Protein AF-A0A932NX35-F1 (afdb_monomer_lite)

Radius of gyration: 16.46 Å; chains: 1; bounding box: 39×47×44 Å

Foldseek 3Di:
DVVLVVVVPDDCVQQSLLVVLLVVLLVVLLVVLCVVCVVVVHHSVVVLVVLQVLLLVLCVVQNAQWDCQVLNNSHIFGAAACPSPPSNNVSLVSLLSCLSNLHAGVNLVCQLVDPQWQEEYEYELSRQSSNQSCVVVNRYQAYEYELYADSDRRHPRYAYEAEQQRVRCPHPCSCVNPVRHHYQPDDDDPVPSGHDSPDD

Secondary structure (DSSP, 8-state):
-HHHHHTTSSS-HHHHHHHHHHHHHHHHHHHHHHHHHHHHT--HHHHHHHHHHHHHHHHHHH--SEESSGGGSSS-EE--TTTTHHHHHHHHHHHHHHHHTTPPPHHHHHHHTSTTTBS--EEETTHHHHHHHHHHTTSBS-EEEESPPTTPPPPTTEEEEEETT-TTTTGGGGGTT-TTPEEE-S---TT-TTTTSS--

Structure (mmCIF, N/CA/C/O backbone):
data_AF-A0A932NX35-F1
#
_entry.id   AF-A0A932NX35-F1
#
loop_
_atom_site.group_PDB
_atom_site.id
_atom_site.type_symbol
_atom_site.label_atom_id
_atom_site.label_alt_id
_atom_site.label_comp_id
_atom_site.label_asym_id
_atom_site.label_entity_id
_atom_site.label_seq_id
_atom_site.pdbx_PDB_ins_code
_atom_site.Cartn_x
_atom_site.Cartn_y
_atom_site.Cartn_z
_atom_site.occupancy
_atom_site.B_iso_or_equiv
_atom_site.auth_seq_id
_atom_site.auth_comp_id
_atom_site.auth_asym_id
_atom_site.auth_atom_id
_atom_site.pdbx_PDB_model_num
ATOM 1 N N . MET A 1 1 ? 2.449 18.718 13.934 1.00 40.19 1 MET A N 1
ATOM 2 C CA . MET A 1 1 ? 2.055 20.045 13.401 1.00 40.19 1 MET A CA 1
ATOM 3 C C . MET A 1 1 ? 3.236 20.818 12.829 1.00 40.19 1 MET A C 1
ATOM 5 O O . MET A 1 1 ? 3.071 21.439 11.795 1.00 40.19 1 MET A O 1
ATOM 9 N N . GLU A 1 2 ? 4.432 20.719 13.409 1.00 30.78 2 GLU A N 1
ATOM 10 C CA . GLU A 1 2 ? 5.635 21.430 12.935 1.00 30.78 2 GLU A CA 1
ATOM 11 C C . GLU A 1 2 ? 6.053 21.081 11.487 1.00 30.78 2 GLU A C 1
ATOM 13 O O . GLU A 1 2 ? 6.385 21.966 10.705 1.00 30.78 2 GLU A O 1
ATOM 18 N N . LYS A 1 3 ? 5.893 19.814 11.066 1.00 43.72 3 LYS A N 1
ATOM 19 C CA . LYS A 1 3 ? 6.111 19.387 9.665 1.00 43.72 3 LYS A CA 1
ATOM 20 C C . LYS A 1 3 ? 5.134 20.015 8.656 1.00 43.72 3 LYS A C 1
ATOM 22 O O . LYS A 1 3 ? 5.491 20.175 7.498 1.00 43.72 3 LYS A O 1
ATOM 27 N N . VAL A 1 4 ? 3.925 20.389 9.088 1.00 45.47 4 VAL A N 1
ATOM 28 C CA . VAL A 1 4 ? 2.906 21.013 8.219 1.00 45.47 4 VAL A CA 1
ATOM 29 C C . VAL A 1 4 ? 3.250 22.481 7.957 1.00 45.47 4 VAL A C 1
ATOM 31 O O . VAL A 1 4 ? 2.990 22.986 6.872 1.00 45.47 4 VAL A O 1
ATOM 34 N N . VAL A 1 5 ? 3.882 23.149 8.926 1.00 46.69 5 VAL A N 1
ATOM 35 C CA . VAL A 1 5 ? 4.241 24.572 8.837 1.00 46.69 5 VAL A CA 1
ATOM 36 C C . VAL A 1 5 ? 5.457 24.791 7.929 1.00 46.69 5 VAL A C 1
ATOM 38 O O . VAL A 1 5 ? 5.462 25.742 7.155 1.00 46.69 5 VAL A O 1
ATOM 41 N N . ASN A 1 6 ? 6.437 23.880 7.923 1.00 42.22 6 ASN A N 1
ATOM 42 C CA . ASN A 1 6 ? 7.622 24.012 7.060 1.00 42.22 6 ASN A CA 1
ATOM 43 C C . ASN A 1 6 ? 7.352 23.781 5.560 1.00 42.22 6 ASN A C 1
ATOM 45 O O . ASN A 1 6 ? 8.122 24.264 4.735 1.00 42.22 6 ASN A O 1
ATOM 49 N N . SER A 1 7 ? 6.259 23.104 5.189 1.00 44.38 7 SER A N 1
ATOM 50 C CA . SER A 1 7 ? 5.873 22.910 3.778 1.00 44.38 7 SER A CA 1
ATOM 51 C C . SER A 1 7 ? 5.267 24.165 3.130 1.00 44.38 7 SER A C 1
ATOM 53 O O . SER A 1 7 ? 5.151 24.228 1.910 1.00 44.38 7 SER A O 1
ATOM 55 N N . VAL A 1 8 ? 4.873 25.167 3.925 1.00 46.03 8 VAL A N 1
ATOM 56 C CA . VAL A 1 8 ? 4.185 26.381 3.442 1.00 46.03 8 VAL A CA 1
ATOM 57 C C . VAL A 1 8 ? 5.162 27.398 2.834 1.00 46.03 8 VAL A C 1
ATOM 59 O O . VAL A 1 8 ? 4.757 28.254 2.052 1.00 46.03 8 VAL A O 1
ATOM 62 N N . THR A 1 9 ? 6.461 27.295 3.125 1.00 45.12 9 THR A N 1
ATOM 63 C CA . THR A 1 9 ? 7.441 28.341 2.782 1.00 45.12 9 THR A CA 1
ATOM 64 C C . THR A 1 9 ? 8.092 28.167 1.402 1.00 45.12 9 THR A C 1
ATOM 66 O O . THR A 1 9 ? 8.746 29.086 0.917 1.00 45.12 9 THR A O 1
ATOM 69 N N . THR A 1 10 ? 7.900 27.027 0.730 1.00 47.69 10 THR A N 1
ATOM 70 C CA . THR A 1 10 ? 8.541 26.715 -0.562 1.00 47.69 10 THR A CA 1
ATOM 71 C C . THR A 1 10 ? 7.551 26.132 -1.572 1.00 47.69 10 THR A C 1
ATOM 73 O O . THR A 1 10 ? 7.588 24.942 -1.847 1.00 47.69 10 THR A O 1
ATOM 76 N N . GLY A 1 11 ? 6.657 26.959 -2.125 1.00 48.56 11 GLY A N 1
ATOM 77 C CA . GLY A 1 11 ? 6.068 26.804 -3.472 1.00 48.56 11 GLY A CA 1
ATOM 78 C C . GLY A 1 11 ? 5.300 25.528 -3.864 1.00 48.56 11 GLY A C 1
ATOM 79 O O . GLY A 1 11 ? 4.767 25.495 -4.968 1.00 48.56 11 GLY A O 1
ATOM 80 N N . ASP A 1 12 ? 5.187 24.503 -3.024 1.00 63.78 12 ASP A N 1
ATOM 81 C CA . ASP A 1 12 ? 4.650 23.201 -3.423 1.00 63.78 12 ASP A CA 1
ATOM 82 C C . ASP A 1 12 ? 3.273 22.945 -2.802 1.00 63.78 12 ASP A C 1
ATOM 84 O O . ASP A 1 12 ? 3.045 22.077 -1.959 1.00 63.78 12 ASP A O 1
ATOM 88 N N . VAL A 1 13 ? 2.313 23.758 -3.241 1.00 64.25 13 VAL A N 1
ATOM 89 C CA . VAL A 1 13 ? 0.895 23.612 -2.882 1.00 64.25 13 VAL A CA 1
ATOM 90 C C . VAL A 1 13 ? 0.390 22.199 -3.218 1.00 64.25 13 VAL A C 1
ATOM 92 O O . VAL A 1 13 ? -0.466 21.668 -2.513 1.00 64.25 13 VAL A O 1
ATOM 95 N N . GLY A 1 14 ? 0.955 21.555 -4.246 1.00 63.66 14 GLY A N 1
ATOM 96 C CA . GLY A 1 14 ? 0.629 20.184 -4.637 1.00 63.66 14 GLY A CA 1
ATOM 97 C C . GLY A 1 14 ? 1.017 19.144 -3.584 1.00 63.66 14 GLY A C 1
ATOM 98 O O . GLY A 1 14 ? 0.187 18.302 -3.231 1.00 63.66 14 GLY A O 1
ATOM 99 N N . SER A 1 15 ? 2.235 19.205 -3.035 1.00 67.19 15 SER A N 1
ATOM 100 C CA . SER A 1 15 ? 2.647 18.284 -1.963 1.00 67.19 15 SER A CA 1
ATOM 101 C C . SER A 1 15 ? 1.915 18.540 -0.646 1.00 67.19 15 SER A C 1
ATOM 103 O O . SER A 1 15 ? 1.566 17.580 0.051 1.00 67.19 15 SER A O 1
ATOM 105 N N . LEU A 1 16 ? 1.584 19.797 -0.331 1.00 71.25 16 LEU A N 1
ATOM 106 C CA . LEU A 1 16 ? 0.752 20.122 0.829 1.00 71.25 16 LEU A CA 1
ATOM 107 C C . LEU A 1 16 ? -0.664 19.546 0.685 1.00 71.25 16 LEU A C 1
ATOM 109 O O . LEU A 1 16 ? -1.145 18.881 1.603 1.00 71.25 16 LEU A O 1
ATOM 113 N N . LEU A 1 17 ? -1.318 19.745 -0.465 1.00 72.38 17 LEU A N 1
ATOM 114 C CA . LEU A 1 17 ? -2.659 19.209 -0.730 1.00 72.38 17 LEU A CA 1
ATOM 115 C C . LEU A 1 17 ? -2.684 17.680 -0.668 1.00 72.38 17 LEU A C 1
ATOM 117 O O . LEU A 1 17 ? -3.599 17.111 -0.078 1.00 72.38 17 LEU A O 1
ATOM 121 N N . ARG A 1 18 ? -1.658 17.012 -1.202 1.00 73.31 18 ARG A N 1
ATOM 122 C CA . ARG A 1 18 ? -1.499 15.557 -1.082 1.00 73.31 18 ARG A CA 1
ATOM 123 C C . ARG A 1 18 ? -1.287 15.118 0.362 1.00 73.31 18 ARG A C 1
ATOM 125 O O . ARG A 1 18 ? -1.873 14.132 0.791 1.00 73.31 18 ARG A O 1
ATOM 132 N N . THR A 1 19 ? -0.496 15.849 1.142 1.00 77.12 19 THR A N 1
ATOM 133 C CA . THR A 1 19 ? -0.298 15.544 2.569 1.00 77.12 19 THR A CA 1
ATOM 134 C C . THR A 1 19 ? -1.610 15.663 3.342 1.00 77.12 19 THR A C 1
ATOM 136 O O . THR A 1 19 ? -1.980 14.751 4.077 1.00 77.12 19 THR A O 1
ATOM 139 N N . VAL A 1 20 ? -2.357 16.751 3.135 1.00 74.75 20 VAL A N 1
ATOM 140 C CA . VAL A 1 20 ? -3.676 16.955 3.751 1.00 74.75 20 VAL A CA 1
ATOM 141 C C . VAL A 1 20 ? -4.673 15.889 3.289 1.00 74.75 20 VAL A C 1
ATOM 143 O O . VAL A 1 20 ? -5.408 15.352 4.113 1.00 74.75 20 VAL A O 1
ATOM 146 N N . GLY A 1 21 ? -4.669 15.543 2.000 1.00 75.50 21 GLY A N 1
ATOM 147 C CA . GLY A 1 21 ? -5.511 14.492 1.432 1.00 75.50 21 GLY A CA 1
ATOM 148 C C . GLY A 1 21 ? -5.240 13.121 2.053 1.00 75.50 21 GLY A C 1
ATOM 149 O O . GLY A 1 21 ? -6.185 12.449 2.455 1.00 75.50 21 GLY A O 1
ATOM 150 N N . ASN A 1 22 ? -3.967 12.746 2.212 1.00 75.12 22 ASN A N 1
ATOM 151 C CA . ASN A 1 22 ? -3.571 11.513 2.899 1.00 75.12 22 ASN A CA 1
ATOM 152 C C . ASN A 1 22 ? -4.093 11.475 4.337 1.00 75.12 22 ASN A C 1
ATOM 154 O O . ASN A 1 22 ? -4.720 10.503 4.744 1.00 75.12 22 ASN A O 1
ATOM 158 N N . VAL A 1 23 ? -3.903 12.562 5.093 1.00 77.94 23 VAL A N 1
ATOM 159 C CA . VAL A 1 23 ? -4.410 12.661 6.471 1.00 77.94 23 VAL A CA 1
ATOM 160 C C . VAL A 1 23 ? -5.937 12.536 6.506 1.00 77.94 23 VAL A C 1
ATOM 162 O O . VAL A 1 23 ? -6.477 11.824 7.351 1.00 77.94 23 VAL A O 1
ATOM 165 N N . ALA A 1 24 ? -6.648 13.192 5.585 1.00 77.69 24 ALA A N 1
ATOM 166 C CA . ALA A 1 24 ? -8.104 13.110 5.503 1.00 77.69 24 ALA A CA 1
ATOM 167 C C . ALA A 1 24 ? -8.588 11.688 5.174 1.00 77.69 24 ALA A C 1
ATOM 169 O O . ALA A 1 24 ? -9.525 11.207 5.812 1.00 77.69 24 ALA A O 1
ATOM 170 N N . GLN A 1 25 ? -7.934 11.003 4.232 1.00 82.12 25 GLN A N 1
ATOM 171 C CA . GLN A 1 25 ? -8.211 9.606 3.898 1.00 82.12 25 GLN A CA 1
ATOM 172 C C . GLN A 1 25 ? -8.043 8.705 5.128 1.00 82.12 25 GLN A C 1
ATOM 174 O O . GLN A 1 25 ? -8.969 7.965 5.464 1.00 82.12 25 GLN A O 1
ATOM 179 N N . THR A 1 26 ? -6.917 8.821 5.841 1.00 77.75 26 THR A N 1
ATOM 180 C CA . THR A 1 26 ? -6.654 8.056 7.068 1.00 77.75 26 THR A CA 1
ATOM 181 C C . THR A 1 26 ? -7.728 8.301 8.129 1.00 77.75 26 THR A C 1
ATOM 183 O O . THR A 1 26 ? -8.247 7.348 8.701 1.00 77.75 26 THR A O 1
ATOM 186 N N . ILE A 1 27 ? -8.139 9.555 8.353 1.00 78.94 27 ILE A N 1
ATOM 187 C CA . ILE A 1 27 ? -9.196 9.887 9.326 1.00 78.94 27 ILE A CA 1
ATOM 188 C C . ILE A 1 27 ? -10.540 9.256 8.937 1.00 78.94 27 ILE A C 1
ATOM 190 O O . ILE A 1 27 ? -11.274 8.769 9.798 1.00 78.94 27 ILE A O 1
ATOM 194 N N . VAL A 1 28 ? -10.903 9.278 7.651 1.00 84.00 28 VAL A N 1
ATOM 195 C CA . VAL A 1 28 ? -12.154 8.661 7.183 1.00 84.00 28 VAL A CA 1
ATOM 196 C C . VAL A 1 28 ? -12.111 7.147 7.374 1.00 84.00 28 VAL A C 1
ATOM 198 O O . VAL A 1 28 ? -13.083 6.579 7.872 1.00 84.00 28 VAL A O 1
ATOM 201 N N . ALA A 1 29 ? -10.990 6.507 7.040 1.00 83.25 29 ALA A N 1
ATOM 202 C CA . ALA A 1 29 ? -10.801 5.075 7.244 1.00 83.25 29 ALA A CA 1
ATOM 203 C C . ALA A 1 29 ? -10.886 4.694 8.733 1.00 83.25 29 ALA A C 1
ATOM 205 O O . ALA A 1 29 ? -11.626 3.775 9.079 1.00 83.25 29 ALA A O 1
ATOM 206 N N . GLN A 1 30 ? -10.243 5.461 9.618 1.00 82.56 30 GLN A N 1
ATOM 207 C CA . GLN A 1 30 ? -10.312 5.269 11.073 1.00 82.56 30 GLN A CA 1
ATOM 208 C C . GLN A 1 30 ? -11.741 5.403 11.615 1.00 82.56 30 GLN A C 1
ATOM 210 O O . GLN A 1 30 ? -12.174 4.599 12.429 1.00 82.56 30 GLN A O 1
ATOM 215 N N . LYS A 1 31 ? -12.539 6.354 11.117 1.00 86.12 31 LYS A N 1
ATOM 216 C CA . LYS A 1 31 ? -13.954 6.471 11.523 1.00 86.12 31 LYS A CA 1
ATOM 217 C C . LYS A 1 31 ? -14.816 5.293 11.072 1.00 86.12 31 LYS A C 1
ATOM 219 O O . LYS A 1 31 ? -15.801 4.959 11.730 1.00 86.12 31 LYS A O 1
ATOM 224 N N . ILE A 1 32 ? -14.519 4.711 9.910 1.00 86.25 32 ILE A N 1
ATOM 225 C CA . ILE A 1 32 ? -15.211 3.504 9.437 1.00 86.25 32 ILE A CA 1
ATOM 226 C C . ILE A 1 32 ? -14.822 2.320 10.323 1.00 86.25 32 ILE A C 1
ATOM 228 O O . ILE A 1 32 ? -15.698 1.570 10.748 1.00 86.25 32 ILE A O 1
ATOM 232 N N . GLU A 1 33 ? -13.536 2.195 10.635 1.00 88.88 33 GLU A N 1
ATOM 233 C CA . GLU A 1 33 ? -13.006 1.193 11.553 1.00 88.88 33 GLU A CA 1
ATOM 234 C C . GLU A 1 33 ? -13.657 1.286 12.934 1.00 88.88 33 GLU A C 1
ATOM 236 O O . GLU A 1 33 ? -14.173 0.279 13.406 1.00 88.88 33 GLU A O 1
ATOM 241 N N . GLU A 1 34 ? -13.712 2.472 13.546 1.00 88.56 34 GLU A N 1
ATOM 242 C CA . GLU A 1 34 ? -14.368 2.698 14.842 1.00 88.56 34 GLU A CA 1
ATOM 243 C C . GLU A 1 34 ? -15.802 2.163 14.838 1.00 88.56 34 GLU A C 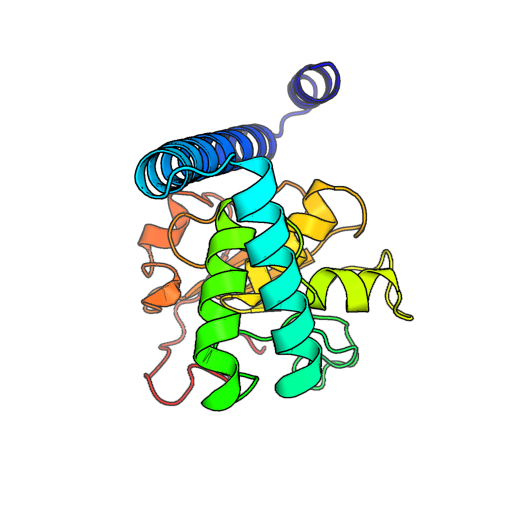1
ATOM 245 O O . GLU A 1 34 ? -16.185 1.384 15.707 1.00 88.56 34 GLU A O 1
ATOM 250 N N . LYS A 1 35 ? -16.577 2.472 13.792 1.00 89.94 35 LYS A N 1
ATOM 251 C CA . LYS A 1 35 ? -17.949 1.963 13.651 1.00 89.94 35 LYS A CA 1
ATOM 252 C C . LYS A 1 35 ? -18.020 0.443 13.510 1.00 89.94 35 LYS A C 1
ATOM 254 O O . LYS A 1 35 ? -18.988 -0.163 13.970 1.00 89.94 35 LYS A O 1
ATOM 259 N N . ILE A 1 36 ? -17.059 -0.175 12.823 1.00 88.62 36 ILE A N 1
ATOM 260 C CA . ILE A 1 36 ? -16.999 -1.635 12.679 1.00 88.62 36 ILE A CA 1
ATOM 261 C C . ILE A 1 36 ? -16.626 -2.271 14.018 1.00 88.62 36 ILE A C 1
ATOM 263 O O . ILE A 1 36 ? -17.301 -3.209 14.439 1.00 88.62 36 ILE A O 1
ATOM 267 N N . ALA A 1 37 ? -15.598 -1.744 14.682 1.00 90.19 37 ALA A N 1
ATOM 268 C CA . ALA A 1 37 ? -15.110 -2.196 15.976 1.00 90.19 37 ALA A CA 1
ATOM 269 C C . ALA A 1 37 ? -16.226 -2.134 17.033 1.00 90.19 37 ALA A C 1
ATOM 271 O O . ALA A 1 37 ? -16.530 -3.151 17.661 1.00 90.19 37 ALA A O 1
ATOM 272 N N . ASP A 1 38 ? -16.936 -1.004 17.112 1.00 93.25 38 ASP A N 1
ATOM 273 C CA . ASP A 1 38 ? -18.103 -0.817 17.981 1.00 93.25 38 ASP A CA 1
ATOM 274 C C . ASP A 1 38 ? -19.201 -1.851 17.694 1.00 93.25 38 ASP A C 1
ATOM 276 O O . ASP A 1 38 ? -19.782 -2.433 18.611 1.00 93.25 38 ASP A O 1
ATOM 280 N N . LYS A 1 39 ? -19.476 -2.128 16.412 1.00 92.75 39 LYS A N 1
ATOM 281 C CA . LYS A 1 39 ? -20.525 -3.073 16.000 1.00 92.75 39 LYS A CA 1
ATOM 282 C C . LYS A 1 39 ? -20.219 -4.517 16.399 1.00 92.75 39 LYS A C 1
ATOM 284 O O . LYS A 1 39 ? -21.151 -5.280 16.649 1.00 92.75 39 LYS A O 1
ATOM 289 N N . ILE A 1 40 ? -18.947 -4.903 16.427 1.00 90.62 40 ILE A N 1
ATOM 290 C CA . ILE A 1 40 ? -18.514 -6.260 16.796 1.00 90.62 40 ILE A CA 1
ATOM 291 C C . ILE A 1 40 ? -18.012 -6.347 18.245 1.00 90.62 40 ILE A C 1
ATOM 293 O O . ILE A 1 40 ? -17.582 -7.414 18.677 1.00 90.62 40 ILE A O 1
ATOM 297 N N . GLY A 1 41 ? -18.107 -5.252 19.006 1.00 92.81 41 GLY A N 1
ATOM 298 C CA . GLY A 1 41 ? -17.812 -5.208 20.436 1.00 92.81 41 GLY A CA 1
ATOM 299 C C . GLY A 1 41 ? -16.324 -5.283 20.784 1.00 92.81 41 GLY A C 1
ATOM 300 O O . GLY A 1 41 ? -15.985 -5.771 21.861 1.00 92.81 41 GLY A O 1
ATOM 301 N N . ILE A 1 42 ? -15.437 -4.829 19.895 1.00 94.31 42 ILE A N 1
ATOM 302 C CA . ILE A 1 42 ? -13.988 -4.778 20.147 1.00 94.31 42 ILE A CA 1
ATOM 303 C C . ILE A 1 42 ? -13.460 -3.352 20.026 1.00 94.31 42 ILE A C 1
ATOM 305 O O . ILE A 1 42 ? -14.112 -2.486 19.454 1.00 94.31 42 ILE A O 1
ATOM 309 N N . SER A 1 43 ? -12.264 -3.093 20.557 1.00 93.62 43 SER A N 1
ATOM 310 C CA . SER A 1 43 ? -11.615 -1.797 20.360 1.00 93.62 43 SER A CA 1
ATOM 311 C C . SER A 1 43 ? -11.031 -1.674 18.943 1.00 93.62 43 SER A C 1
ATOM 313 O O . SER A 1 43 ? -10.597 -2.686 18.382 1.00 93.62 43 SER A O 1
ATOM 315 N N . PRO A 1 44 ? -10.933 -0.452 18.385 1.00 89.44 44 PRO A N 1
ATOM 316 C CA . PRO A 1 44 ? -10.258 -0.201 17.104 1.00 89.44 44 PRO A CA 1
ATOM 317 C C . PRO A 1 44 ? -8.829 -0.774 17.082 1.00 89.44 44 PRO A C 1
ATOM 319 O O . PRO A 1 44 ? -8.435 -1.511 16.183 1.00 89.44 44 PRO A O 1
ATOM 322 N N . THR A 1 45 ? -8.080 -0.590 18.175 1.00 91.25 45 THR A N 1
ATOM 323 C CA . THR A 1 45 ? -6.742 -1.179 18.342 1.00 91.25 45 THR A CA 1
ATOM 324 C C . THR A 1 45 ? -6.737 -2.702 18.206 1.00 91.25 45 THR A C 1
ATOM 326 O O . THR A 1 45 ? -5.843 -3.250 17.566 1.00 91.25 45 THR A O 1
ATOM 329 N N . LEU A 1 46 ? -7.711 -3.397 18.804 1.00 91.69 46 LEU A N 1
ATOM 330 C CA . LEU A 1 46 ? -7.794 -4.855 18.716 1.00 91.69 46 LEU A CA 1
ATOM 331 C C . LEU A 1 46 ? -8.209 -5.308 17.311 1.00 91.69 46 LEU A C 1
ATOM 333 O O . LEU A 1 46 ? -7.685 -6.308 16.824 1.00 91.69 46 LEU A O 1
ATOM 337 N N . LEU A 1 47 ? -9.097 -4.559 16.649 1.00 92.38 47 LEU A N 1
ATOM 338 C CA . LEU A 1 47 ? -9.456 -4.794 15.252 1.00 92.38 47 LEU A CA 1
ATOM 339 C C . LEU A 1 47 ? -8.222 -4.683 14.351 1.00 92.38 47 LEU A C 1
ATOM 341 O O . LEU A 1 47 ? -7.914 -5.627 13.627 1.00 92.38 47 LEU A O 1
ATOM 345 N N . ASN A 1 48 ? -7.469 -3.588 14.459 1.00 93.62 48 ASN A N 1
ATOM 346 C CA . ASN A 1 48 ? -6.245 -3.379 13.686 1.00 93.62 48 ASN A CA 1
ATOM 347 C C . ASN A 1 48 ? -5.186 -4.438 13.981 1.00 93.62 48 ASN A C 1
ATOM 349 O O . ASN A 1 48 ? -4.603 -4.978 13.049 1.00 93.62 48 ASN A O 1
ATOM 353 N N . ALA A 1 49 ? -4.982 -4.804 15.249 1.00 92.06 49 ALA A N 1
ATOM 354 C CA . ALA A 1 49 ? -4.072 -5.888 15.607 1.00 92.06 49 ALA A CA 1
ATOM 355 C C . ALA A 1 49 ? -4.495 -7.225 14.972 1.00 92.06 49 ALA A C 1
ATOM 357 O O . ALA A 1 49 ? -3.649 -7.967 14.474 1.00 92.06 49 ALA A O 1
ATOM 358 N N . GLY A 1 50 ? -5.799 -7.517 14.943 1.00 94.44 50 GLY A N 1
ATOM 359 C CA . GLY A 1 50 ? -6.349 -8.688 14.264 1.00 94.44 50 GLY A CA 1
ATOM 360 C C . GLY A 1 50 ? -6.111 -8.655 12.754 1.00 94.44 50 GLY A C 1
ATOM 361 O O . GLY A 1 50 ? -5.653 -9.645 12.189 1.00 94.44 50 GLY A O 1
ATOM 362 N N . LEU A 1 51 ? -6.355 -7.512 12.106 1.00 94.94 51 LEU A N 1
ATOM 363 C CA . LEU A 1 51 ? -6.093 -7.317 10.678 1.00 94.94 51 LEU A CA 1
ATOM 364 C C . LEU A 1 51 ? -4.599 -7.461 10.355 1.00 94.94 51 LEU A C 1
ATOM 366 O O . LEU A 1 51 ? -4.242 -8.194 9.437 1.00 94.94 51 LEU A O 1
ATOM 370 N N . THR A 1 52 ? -3.710 -6.849 11.140 1.00 94.75 52 THR A N 1
ATOM 371 C CA . THR A 1 52 ? -2.258 -7.030 10.997 1.00 94.75 52 THR A CA 1
ATOM 372 C C . THR A 1 52 ? -1.864 -8.497 11.168 1.00 94.75 52 THR A C 1
ATOM 374 O O . THR A 1 52 ? -1.106 -9.023 10.357 1.00 94.75 52 THR A O 1
ATOM 377 N N . GLY A 1 53 ? -2.409 -9.191 12.171 1.00 93.75 53 GLY A N 1
ATOM 378 C CA . GLY A 1 53 ? -2.163 -10.621 12.370 1.00 93.75 53 GLY A CA 1
ATOM 379 C C . GLY A 1 53 ? -2.606 -11.470 11.174 1.00 93.75 53 GLY A C 1
ATOM 380 O O . GLY A 1 53 ? -1.867 -12.346 10.732 1.00 93.75 53 GLY A O 1
ATOM 381 N N . LEU A 1 54 ? -3.776 -11.175 10.601 1.00 93.50 54 LEU A N 1
ATOM 382 C CA . LEU A 1 54 ? -4.265 -11.837 9.389 1.00 93.50 54 LEU A CA 1
ATOM 383 C C . LEU A 1 54 ? -3.384 -11.547 8.170 1.00 93.50 54 LEU A C 1
ATOM 385 O O . LEU A 1 54 ? -3.141 -12.457 7.384 1.00 93.50 54 LEU A O 1
ATOM 389 N N . SER A 1 55 ? -2.875 -10.322 8.027 1.00 95.00 55 SER A N 1
ATOM 390 C CA . SER A 1 55 ? -1.917 -9.962 6.973 1.00 95.00 55 SER A CA 1
ATOM 391 C C . SER A 1 55 ? -0.632 -10.795 7.07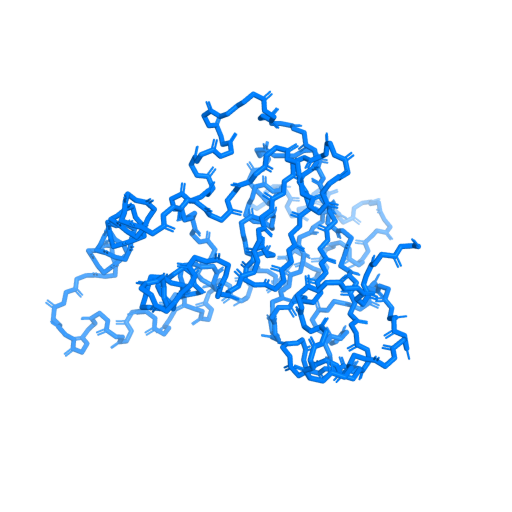3 1.00 95.00 55 SER A C 1
ATOM 393 O O . SER A 1 55 ? -0.172 -11.344 6.072 1.00 95.00 55 SER A O 1
ATOM 395 N N . ILE A 1 56 ? -0.098 -10.975 8.289 1.00 95.19 56 ILE A N 1
ATOM 396 C CA . ILE A 1 56 ? 1.085 -11.816 8.549 1.00 95.19 56 ILE A CA 1
ATOM 397 C C . ILE A 1 56 ? 0.812 -13.268 8.159 1.00 95.19 56 ILE A C 1
ATOM 399 O O . ILE A 1 56 ? 1.570 -13.845 7.385 1.00 95.19 56 ILE A O 1
ATOM 403 N N . ILE A 1 57 ? -0.301 -13.839 8.628 1.00 94.19 57 ILE A N 1
ATOM 404 C CA . ILE A 1 57 ? -0.712 -15.201 8.253 1.00 94.19 57 ILE A CA 1
ATOM 405 C C . ILE A 1 57 ? -0.846 -15.323 6.729 1.00 94.19 57 ILE A C 1
ATOM 407 O O . ILE A 1 57 ? -0.444 -16.330 6.151 1.00 94.19 57 ILE A O 1
ATOM 411 N N . GLY A 1 58 ? -1.374 -14.293 6.070 1.00 91.31 58 GLY A N 1
ATOM 412 C CA . GLY A 1 58 ? -1.486 -14.242 4.618 1.00 91.31 58 GLY A CA 1
ATOM 413 C C . GLY A 1 58 ? -0.143 -14.344 3.906 1.00 91.31 58 GLY A C 1
ATOM 414 O O . GLY A 1 58 ? -0.024 -15.123 2.962 1.00 91.31 58 GLY A O 1
ATOM 415 N N . ASN A 1 59 ? 0.874 -13.622 4.378 1.00 94.06 59 ASN A N 1
ATOM 416 C CA . ASN A 1 59 ? 2.228 -13.728 3.832 1.00 94.06 59 ASN A CA 1
ATOM 417 C C . ASN A 1 59 ? 2.841 -15.117 4.051 1.00 94.06 59 ASN A C 1
ATOM 419 O O . ASN A 1 59 ? 3.449 -15.654 3.129 1.00 94.06 59 ASN A O 1
ATOM 423 N N . GLU A 1 60 ? 2.651 -15.719 5.225 1.00 92.75 60 GLU A N 1
ATOM 424 C CA . GLU A 1 60 ? 3.160 -17.066 5.527 1.00 92.75 60 GLU A CA 1
ATOM 425 C C . GLU A 1 60 ? 2.515 -18.145 4.644 1.00 92.75 60 GLU A C 1
ATOM 427 O O . GLU A 1 60 ? 3.172 -19.084 4.198 1.00 92.75 60 GLU A O 1
ATOM 432 N N . VAL A 1 61 ? 1.213 -18.017 4.372 1.00 91.31 61 VAL A N 1
ATOM 433 C CA . VAL A 1 61 ? 0.445 -19.027 3.627 1.00 91.31 61 VAL A CA 1
ATOM 434 C C . VAL A 1 61 ? 0.539 -18.832 2.115 1.00 91.31 61 VAL A C 1
ATOM 436 O O . VAL A 1 61 ? 0.616 -19.809 1.372 1.00 91.31 61 VAL A O 1
ATOM 439 N N . ALA A 1 62 ? 0.481 -17.587 1.648 1.00 92.25 62 ALA A N 1
ATOM 440 C CA . ALA A 1 62 ? 0.307 -17.254 0.235 1.00 92.25 62 ALA A CA 1
ATOM 441 C C . ALA A 1 62 ? 1.487 -16.460 -0.358 1.00 92.25 62 ALA A C 1
ATOM 443 O O . ALA A 1 62 ? 1.479 -16.139 -1.547 1.00 92.25 62 ALA A O 1
ATOM 444 N N . GLY A 1 63 ? 2.511 -16.177 0.450 1.00 93.06 63 GLY A N 1
ATOM 445 C CA . GLY A 1 63 ? 3.702 -15.433 0.060 1.00 93.06 63 GLY A CA 1
ATOM 446 C C . GLY A 1 63 ? 3.547 -13.918 0.186 1.00 93.06 63 GLY A C 1
ATOM 447 O O . GLY A 1 63 ? 2.451 -13.368 0.310 1.00 93.06 63 GLY A O 1
ATOM 448 N N . SER A 1 64 ? 4.674 -13.215 0.129 1.00 94.00 64 SER A N 1
ATOM 449 C CA . SER A 1 64 ? 4.695 -11.754 0.174 1.00 94.00 64 SER A CA 1
ATOM 450 C C . SER A 1 64 ? 4.243 -11.117 -1.142 1.00 94.00 64 SER A C 1
ATOM 452 O O . SER A 1 64 ? 4.470 -11.661 -2.225 1.00 94.00 64 SER A O 1
ATOM 454 N N . ARG A 1 65 ? 3.642 -9.921 -1.069 1.00 93.50 65 ARG A N 1
ATOM 455 C CA . ARG A 1 65 ? 3.506 -9.037 -2.244 1.00 93.50 65 ARG A CA 1
ATOM 456 C C . ARG A 1 65 ? 4.810 -8.301 -2.543 1.00 93.50 65 ARG A C 1
ATOM 458 O O . ARG A 1 65 ? 4.954 -7.794 -3.654 1.00 93.50 65 ARG A O 1
ATOM 465 N N . TYR A 1 66 ? 5.736 -8.245 -1.589 1.00 96.00 66 TYR A N 1
ATOM 466 C CA . TYR A 1 66 ? 7.048 -7.647 -1.778 1.00 96.00 66 TYR A CA 1
ATOM 467 C C . TYR A 1 66 ? 7.953 -8.509 -2.674 1.00 96.00 66 TYR A C 1
ATOM 469 O O . TYR A 1 66 ? 7.934 -9.738 -2.612 1.00 96.00 66 TYR A O 1
ATOM 477 N N . THR A 1 67 ? 8.768 -7.856 -3.500 1.00 93.50 67 THR A N 1
ATOM 478 C CA . THR A 1 67 ? 9.828 -8.477 -4.297 1.00 93.50 67 THR A CA 1
ATOM 479 C C . THR A 1 67 ? 10.982 -7.499 -4.516 1.00 93.50 67 THR A C 1
ATOM 481 O O . THR A 1 67 ? 10.752 -6.310 -4.719 1.00 93.50 67 THR A O 1
ATOM 484 N N . ASP A 1 68 ? 12.221 -7.998 -4.538 1.00 92.38 68 ASP A N 1
ATOM 485 C CA . ASP A 1 68 ? 13.417 -7.232 -4.932 1.00 92.38 68 ASP A CA 1
ATOM 486 C C . ASP A 1 68 ? 13.568 -7.089 -6.462 1.00 92.38 68 ASP A C 1
ATOM 488 O O . ASP A 1 68 ? 14.474 -6.415 -6.946 1.00 92.38 68 ASP A O 1
ATOM 492 N N . ASN A 1 69 ? 12.709 -7.750 -7.245 1.00 88.19 69 ASN A N 1
ATOM 493 C CA . ASN A 1 69 ? 12.790 -7.773 -8.704 1.00 88.19 69 ASN A CA 1
ATOM 494 C C . ASN A 1 69 ? 11.425 -7.494 -9.341 1.00 88.19 69 ASN A C 1
ATOM 496 O O . ASN A 1 69 ? 10.869 -8.309 -10.083 1.00 88.19 69 ASN A O 1
ATOM 500 N N . PHE A 1 70 ? 10.871 -6.329 -9.023 1.00 86.06 70 PHE A N 1
ATOM 501 C CA . PHE A 1 70 ? 9.566 -5.893 -9.485 1.00 86.06 70 PHE A CA 1
ATOM 502 C C . PHE A 1 70 ? 9.505 -5.891 -11.017 1.00 86.06 70 PHE A C 1
ATOM 504 O O . PHE A 1 70 ? 10.270 -5.183 -11.675 1.00 86.06 70 PHE A O 1
ATOM 511 N N . GLN A 1 71 ? 8.629 -6.725 -11.586 1.00 80.19 71 GLN A N 1
ATOM 512 C CA . GLN A 1 71 ? 8.467 -6.917 -13.036 1.00 80.19 71 GLN A CA 1
ATOM 513 C C . GLN A 1 71 ? 9.779 -7.200 -13.801 1.00 80.19 71 GLN A C 1
ATOM 515 O O . GLN A 1 71 ? 9.914 -6.838 -14.967 1.00 80.19 71 GLN A O 1
ATOM 520 N N . GLY A 1 72 ? 10.771 -7.834 -13.165 1.00 77.19 72 GLY A N 1
ATOM 521 C CA . GLY A 1 72 ? 12.037 -8.171 -13.829 1.00 77.19 72 GLY A CA 1
ATOM 522 C C . GLY A 1 72 ? 13.021 -7.004 -13.986 1.00 77.19 72 GLY A C 1
ATOM 523 O O . GLY A 1 72 ? 14.006 -7.135 -14.708 1.00 77.19 72 GLY A O 1
ATOM 524 N N . THR A 1 73 ? 12.773 -5.867 -13.331 1.00 75.69 73 THR A N 1
ATOM 525 C CA . THR A 1 73 ? 13.593 -4.646 -13.454 1.00 75.69 73 THR A CA 1
ATOM 526 C C . THR A 1 73 ? 14.820 -4.606 -12.533 1.00 75.69 73 THR A C 1
ATOM 528 O O . THR A 1 73 ? 15.631 -3.685 -12.624 1.00 75.69 73 THR A O 1
ATOM 531 N N . GLY A 1 74 ? 14.960 -5.571 -11.622 1.00 82.00 74 GLY A N 1
ATOM 532 C CA . GLY A 1 74 ? 15.969 -5.570 -10.559 1.00 82.00 74 GLY A CA 1
ATOM 533 C C . GLY A 1 74 ? 15.752 -4.483 -9.501 1.00 82.00 74 GLY A C 1
ATOM 534 O O . GLY A 1 74 ? 16.691 -4.146 -8.784 1.00 82.00 74 GLY A O 1
ATOM 535 N N . GLN A 1 75 ? 14.555 -3.890 -9.450 1.00 86.25 75 GLN A N 1
ATOM 536 C CA . GLN A 1 75 ? 14.174 -2.878 -8.467 1.00 86.25 75 GLN A CA 1
ATOM 537 C C . GLN A 1 75 ? 13.159 -3.444 -7.468 1.00 86.25 75 GLN A C 1
ATOM 539 O O . GLN A 1 75 ? 12.324 -4.270 -7.848 1.00 86.25 75 GLN A O 1
ATOM 544 N N . PRO A 1 76 ? 13.165 -2.971 -6.214 1.00 93.81 76 PRO A N 1
ATOM 545 C CA . PRO A 1 76 ? 12.203 -3.398 -5.214 1.00 93.81 76 PRO A CA 1
ATOM 546 C C . PRO A 1 76 ? 10.798 -2.887 -5.518 1.00 93.81 76 PRO A C 1
ATOM 548 O O . PRO A 1 76 ? 10.595 -1.781 -6.032 1.00 93.81 76 PRO A O 1
ATOM 551 N N . GLY A 1 77 ? 9.797 -3.669 -5.138 1.00 93.94 77 GLY A N 1
ATOM 552 C CA . GLY A 1 77 ? 8.417 -3.251 -5.283 1.00 93.94 77 GLY A CA 1
ATOM 553 C C . GLY A 1 77 ? 7.389 -4.193 -4.685 1.00 93.94 77 GLY A C 1
ATOM 554 O O . GLY A 1 77 ? 7.706 -5.231 -4.111 1.00 93.94 77 GLY A O 1
ATOM 555 N N . PHE A 1 78 ? 6.133 -3.790 -4.833 1.00 95.94 78 PHE A N 1
ATOM 556 C CA . PHE A 1 78 ? 4.960 -4.437 -4.273 1.00 95.94 78 PHE A CA 1
ATOM 557 C C . PHE A 1 78 ? 3.972 -4.770 -5.375 1.00 95.94 78 PHE A C 1
ATOM 559 O O . PHE A 1 78 ? 3.422 -3.883 -6.038 1.00 95.94 78 PHE A O 1
ATOM 566 N N . ASN A 1 79 ? 3.733 -6.064 -5.548 1.00 92.56 79 ASN A N 1
ATOM 567 C CA . ASN A 1 79 ? 2.755 -6.571 -6.489 1.00 92.56 79 ASN A CA 1
ATOM 568 C C . ASN A 1 79 ? 1.321 -6.275 -6.031 1.00 92.56 79 ASN A C 1
ATOM 570 O O . ASN A 1 79 ? 1.033 -6.035 -4.852 1.00 92.56 79 ASN A O 1
ATOM 574 N N . GLY A 1 80 ? 0.418 -6.290 -7.007 1.00 87.88 80 GLY A N 1
ATOM 575 C CA . GLY A 1 80 ? -0.995 -6.008 -6.808 1.00 87.88 80 GLY A CA 1
ATOM 576 C C . GLY A 1 80 ? -1.781 -7.148 -6.168 1.00 87.88 80 GLY A C 1
ATOM 577 O O . GLY A 1 80 ? -1.263 -8.231 -5.885 1.00 87.88 80 GLY A O 1
ATOM 578 N N . VAL A 1 81 ? -3.074 -6.882 -5.988 1.00 85.56 81 VAL A N 1
ATOM 579 C CA . VAL A 1 81 ? -4.072 -7.874 -5.569 1.00 85.56 81 VAL A CA 1
ATOM 580 C C . VAL A 1 81 ? -4.088 -9.032 -6.565 1.00 85.56 81 VAL A C 1
ATOM 582 O O . VAL A 1 81 ? -4.066 -8.810 -7.772 1.00 85.56 81 VAL A O 1
ATOM 585 N N . GLY A 1 82 ? -4.142 -10.265 -6.069 1.00 84.06 82 GLY A N 1
ATOM 586 C CA . GLY A 1 82 ? -4.174 -11.480 -6.881 1.00 84.06 82 GLY A CA 1
ATOM 587 C C . GLY A 1 82 ? -2.800 -12.058 -7.220 1.00 84.06 82 GLY A C 1
ATOM 588 O O . GLY A 1 82 ? -2.738 -13.196 -7.682 1.00 84.06 82 GLY A O 1
ATOM 589 N N . ASN A 1 83 ? -1.696 -11.356 -6.924 1.00 86.00 83 ASN A N 1
ATOM 590 C CA . ASN A 1 83 ? -0.338 -11.880 -7.140 1.00 86.00 83 ASN A CA 1
ATOM 591 C C . ASN A 1 83 ? -0.058 -13.168 -6.345 1.00 86.00 83 ASN A C 1
ATOM 593 O O . ASN A 1 83 ? 0.730 -14.010 -6.760 1.00 86.00 83 ASN A O 1
ATOM 597 N N . ARG A 1 84 ? -0.734 -13.331 -5.206 1.00 82.69 84 ARG A N 1
ATOM 598 C CA . ARG A 1 84 ? -0.656 -14.505 -4.328 1.00 82.69 84 ARG A CA 1
ATOM 599 C C . ARG A 1 84 ? -1.610 -15.645 -4.745 1.00 82.69 84 ARG A C 1
ATOM 601 O O . ARG A 1 84 ? -1.774 -16.629 -4.025 1.00 82.69 84 ARG A O 1
ATOM 608 N N . GLY A 1 85 ? -2.288 -15.513 -5.888 1.00 85.94 85 GLY A N 1
ATOM 609 C CA . GLY A 1 85 ? -3.290 -16.465 -6.371 1.00 85.94 85 GLY A CA 1
ATOM 610 C C . GLY A 1 85 ? -4.588 -16.489 -5.543 1.00 85.94 85 GLY A C 1
ATOM 611 O O . GLY A 1 85 ? -4.778 -15.672 -4.640 1.00 85.94 85 GLY A O 1
ATOM 612 N N . PRO A 1 86 ? -5.509 -17.435 -5.824 1.00 87.12 86 PRO A N 1
ATOM 613 C CA . PRO A 1 86 ? -6.828 -17.482 -5.182 1.00 87.12 86 PRO A CA 1
ATOM 614 C C . PRO A 1 86 ? -6.782 -17.639 -3.658 1.00 87.12 86 PRO A C 1
ATOM 616 O O . PRO A 1 86 ? -7.641 -17.106 -2.960 1.00 87.12 86 PRO A O 1
ATOM 619 N N . ILE A 1 87 ? -5.769 -18.343 -3.139 1.00 87.31 87 ILE A N 1
ATOM 620 C CA . ILE A 1 87 ? -5.568 -18.525 -1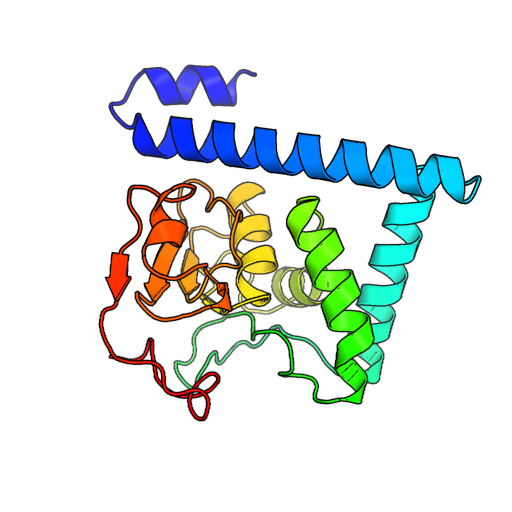.694 1.00 87.31 87 ILE A CA 1
ATOM 621 C C . ILE A 1 87 ? -5.189 -17.213 -0.990 1.00 87.31 87 ILE A C 1
ATOM 623 O O . ILE A 1 87 ? -5.498 -17.036 0.184 1.00 87.31 87 ILE A O 1
ATOM 627 N N . GLY A 1 88 ? -4.580 -16.274 -1.720 1.00 88.12 88 GLY A N 1
ATOM 628 C CA . GLY A 1 88 ? -4.206 -14.949 -1.236 1.00 88.12 88 GLY A CA 1
ATOM 629 C C . GLY A 1 88 ? -5.360 -13.950 -1.147 1.00 88.12 88 GLY A C 1
ATOM 630 O O . GLY A 1 88 ? -5.259 -12.976 -0.409 1.00 88.12 88 GLY A O 1
ATOM 631 N N . ALA A 1 89 ? -6.471 -14.180 -1.855 1.00 88.69 89 ALA A N 1
ATOM 632 C CA . ALA A 1 89 ? -7.524 -13.176 -2.028 1.00 88.69 89 ALA A CA 1
ATOM 633 C C . ALA A 1 89 ? -8.157 -12.661 -0.714 1.00 88.69 89 ALA A C 1
ATOM 635 O O . ALA A 1 89 ? -8.353 -11.448 -0.597 1.00 88.69 89 ALA A O 1
ATOM 636 N N . PRO A 1 90 ? -8.447 -13.504 0.302 1.00 90.12 90 PRO A N 1
ATOM 637 C CA . PRO A 1 90 ? -8.945 -13.006 1.586 1.00 90.12 90 PRO A CA 1
ATOM 638 C C . PRO A 1 90 ? -7.930 -12.108 2.303 1.00 90.12 90 PRO A C 1
ATOM 640 O O . PRO A 1 90 ? -8.311 -11.125 2.935 1.00 90.12 90 PRO A O 1
ATOM 643 N N . PHE A 1 91 ? -6.639 -12.422 2.180 1.00 93.81 91 PHE A N 1
ATOM 644 C CA . PHE A 1 91 ? -5.557 -11.655 2.794 1.00 93.81 91 PHE A CA 1
ATOM 645 C C . PHE A 1 91 ? -5.289 -10.351 2.042 1.00 93.81 91 PHE A C 1
ATOM 647 O O . PHE A 1 91 ? -5.037 -9.327 2.666 1.00 93.81 91 PHE A O 1
ATOM 654 N N . ASP A 1 92 ? -5.440 -10.345 0.718 1.00 91.19 92 ASP A N 1
ATOM 655 C CA . ASP A 1 92 ? -5.365 -9.119 -0.077 1.00 91.19 92 ASP A CA 1
ATOM 656 C C . ASP A 1 92 ? -6.486 -8.136 0.298 1.00 91.19 92 ASP A C 1
ATOM 658 O O . ASP A 1 92 ? -6.259 -6.929 0.336 1.00 91.19 92 ASP A O 1
ATOM 662 N N . ALA A 1 93 ? -7.683 -8.628 0.637 1.00 91.69 93 ALA A N 1
ATOM 663 C CA . ALA A 1 93 ? -8.761 -7.776 1.139 1.00 91.69 93 ALA A CA 1
ATOM 664 C C . ALA A 1 93 ? -8.407 -7.133 2.493 1.00 91.69 93 ALA A C 1
ATOM 666 O O . ALA A 1 93 ? -8.668 -5.948 2.694 1.00 91.69 93 ALA A O 1
ATOM 667 N N . VAL A 1 94 ? -7.778 -7.890 3.399 1.00 93.81 94 VAL A N 1
ATOM 668 C CA . VAL A 1 94 ? -7.260 -7.366 4.675 1.00 93.81 94 VAL A CA 1
ATOM 669 C C . VAL A 1 94 ? -6.182 -6.310 4.430 1.00 93.81 94 VAL A C 1
ATOM 671 O O . VAL A 1 94 ? -6.250 -5.223 5.001 1.00 93.81 94 VAL A O 1
ATOM 674 N N . ASP A 1 95 ? -5.236 -6.594 3.537 1.00 93.88 95 ASP A N 1
ATOM 675 C CA . ASP A 1 95 ? -4.158 -5.678 3.166 1.00 93.88 95 ASP A CA 1
ATOM 676 C C . ASP A 1 95 ? -4.691 -4.367 2.560 1.00 93.88 95 ASP A C 1
ATOM 678 O O . ASP A 1 95 ? -4.159 -3.298 2.851 1.00 93.88 95 ASP A O 1
ATOM 682 N N . ILE A 1 96 ? -5.767 -4.418 1.765 1.00 92.56 96 ILE A N 1
ATOM 683 C CA . ILE A 1 96 ? -6.438 -3.216 1.243 1.00 92.56 96 ILE A CA 1
ATOM 684 C C . ILE A 1 96 ? -7.021 -2.374 2.383 1.00 92.56 96 ILE A C 1
ATOM 686 O O . ILE A 1 96 ? -6.871 -1.152 2.378 1.00 92.56 96 ILE A O 1
ATOM 690 N N . VAL A 1 97 ? -7.690 -3.003 3.356 1.00 92.81 97 VAL A N 1
ATOM 691 C CA . VAL A 1 97 ? -8.274 -2.287 4.503 1.00 92.81 97 VAL A CA 1
ATOM 692 C C . VAL A 1 97 ? -7.174 -1.605 5.316 1.00 92.81 97 VAL A C 1
ATOM 694 O O . VAL A 1 97 ? -7.260 -0.395 5.537 1.00 92.81 97 VAL A O 1
ATOM 697 N N . LEU A 1 98 ? -6.112 -2.343 5.658 1.00 93.69 98 LEU A N 1
ATOM 698 C CA . LEU A 1 98 ? -4.924 -1.795 6.322 1.00 93.69 98 LEU A CA 1
ATOM 699 C C . LEU A 1 98 ? -4.331 -0.628 5.522 1.00 93.69 98 LEU A C 1
ATOM 701 O O . LEU A 1 98 ? -4.034 0.430 6.078 1.00 93.69 98 LEU A O 1
ATOM 705 N N . GLY A 1 99 ? -4.237 -0.782 4.202 1.00 92.50 99 GLY A N 1
ATOM 706 C CA . GLY A 1 99 ? -3.739 0.242 3.295 1.00 92.50 99 GLY A CA 1
ATOM 707 C C . GLY A 1 99 ? -4.548 1.539 3.323 1.00 92.50 99 GLY A C 1
ATOM 708 O O . GLY A 1 99 ? -3.972 2.620 3.448 1.00 92.50 99 GLY A O 1
ATOM 709 N N . TYR A 1 100 ? -5.882 1.462 3.280 1.00 90.31 100 TYR A N 1
ATOM 710 C CA . TYR A 1 100 ? -6.735 2.651 3.406 1.00 90.31 100 TYR A CA 1
ATOM 711 C C . TYR A 1 100 ? -6.641 3.306 4.789 1.00 90.31 100 TYR A C 1
ATOM 713 O O . TYR A 1 100 ? -6.761 4.529 4.884 1.00 90.31 100 TYR A O 1
ATOM 721 N N . GLN A 1 101 ? -6.395 2.523 5.842 1.00 90.38 101 GLN A N 1
ATOM 722 C CA . GLN A 1 101 ? -6.143 3.024 7.197 1.00 90.38 101 GLN A CA 1
ATOM 723 C C . GLN A 1 101 ? -4.753 3.663 7.353 1.00 90.38 101 GLN A C 1
ATOM 725 O O . GLN A 1 101 ? -4.486 4.294 8.374 1.00 90.38 101 GLN A O 1
ATOM 730 N N . GLY A 1 102 ? -3.868 3.534 6.359 1.00 90.50 102 GLY A N 1
ATOM 731 C CA . GLY A 1 102 ? -2.477 3.974 6.463 1.00 90.50 102 GLY A CA 1
ATOM 732 C C . GLY A 1 102 ? -1.653 3.111 7.422 1.00 90.50 102 GLY A C 1
ATOM 733 O O . GLY A 1 102 ? -0.720 3.612 8.048 1.00 90.50 102 GLY A O 1
ATOM 734 N N . LEU A 1 103 ? -2.012 1.835 7.572 1.00 93.25 103 LEU A N 1
ATOM 735 C CA . LEU A 1 103 ? -1.304 0.857 8.393 1.00 93.25 103 LEU A CA 1
ATOM 736 C C . LEU A 1 103 ? -0.395 -0.028 7.525 1.00 93.25 103 LEU A C 1
ATOM 738 O O . LEU A 1 103 ? -0.723 -0.293 6.366 1.00 93.25 103 LEU A O 1
ATOM 742 N N . PRO A 1 104 ? 0.739 -0.505 8.070 1.00 95.06 104 PRO A N 1
ATOM 743 C CA . PRO A 1 104 ? 1.620 -1.405 7.339 1.00 95.06 104 PRO A CA 1
ATOM 744 C C . PRO A 1 104 ? 0.974 -2.784 7.176 1.00 95.06 104 PRO A C 1
ATOM 746 O O . PRO A 1 104 ? 0.289 -3.275 8.078 1.00 95.06 104 PRO A O 1
ATOM 749 N N . THR A 1 105 ? 1.261 -3.441 6.054 1.00 96.56 105 THR A N 1
ATOM 750 C CA . THR A 1 105 ? 0.963 -4.869 5.864 1.00 96.56 105 THR A CA 1
ATOM 751 C C . THR A 1 105 ? 2.187 -5.719 6.202 1.00 96.56 105 THR A C 1
ATOM 753 O O . THR A 1 105 ? 3.296 -5.204 6.367 1.00 96.56 105 THR A O 1
ATOM 756 N N . ALA A 1 106 ? 2.031 -7.041 6.248 1.00 96.31 106 ALA A N 1
ATOM 757 C CA . ALA A 1 106 ? 3.167 -7.948 6.395 1.00 96.31 106 ALA A CA 1
ATOM 758 C C . ALA A 1 106 ? 4.211 -7.782 5.275 1.00 96.31 106 ALA A C 1
ATOM 760 O O . ALA A 1 106 ? 5.409 -7.835 5.537 1.00 96.31 106 ALA A O 1
ATOM 761 N N . SER A 1 107 ? 3.776 -7.464 4.050 1.00 96.25 107 SER A N 1
ATOM 762 C CA . SER A 1 107 ? 4.698 -7.229 2.929 1.00 96.25 107 SER A CA 1
ATOM 763 C C . SER A 1 107 ? 5.529 -5.964 3.135 1.00 96.25 107 SER A C 1
ATOM 765 O O . SER A 1 107 ? 6.705 -5.937 2.779 1.00 96.25 107 SER A O 1
ATOM 767 N N . THR A 1 108 ? 4.956 -4.929 3.762 1.00 96.69 108 THR A N 1
ATOM 768 C CA . THR A 1 108 ? 5.726 -3.752 4.196 1.00 96.69 108 THR A CA 1
ATOM 769 C C . THR A 1 108 ? 6.856 -4.172 5.147 1.00 96.69 108 THR A C 1
ATOM 771 O O . THR A 1 108 ? 7.978 -3.680 5.036 1.00 96.69 108 THR A O 1
ATOM 774 N N . GLY A 1 109 ? 6.570 -5.100 6.067 1.00 95.75 109 GLY A N 1
ATOM 775 C CA . GLY A 1 109 ? 7.560 -5.678 6.975 1.00 95.75 109 GLY A CA 1
ATOM 776 C C . GLY A 1 109 ? 8.701 -6.383 6.240 1.00 95.75 109 GLY A C 1
ATOM 777 O O . GLY A 1 109 ? 9.861 -6.166 6.582 1.00 95.75 109 GLY A O 1
ATOM 778 N N . ASP A 1 110 ? 8.394 -7.155 5.198 1.00 96.06 110 ASP A N 1
ATOM 779 C CA . ASP A 1 110 ? 9.411 -7.848 4.393 1.00 96.06 110 ASP A CA 1
ATOM 780 C C . ASP A 1 110 ? 10.362 -6.875 3.686 1.00 96.06 110 ASP A C 1
ATOM 782 O O . ASP A 1 110 ? 11.565 -7.119 3.641 1.00 96.06 110 ASP A O 1
ATOM 786 N N . TYR A 1 111 ? 9.854 -5.739 3.198 1.00 96.69 111 TYR A N 1
ATOM 787 C CA . TYR A 1 111 ? 10.699 -4.669 2.661 1.00 96.69 111 TYR A CA 1
ATOM 788 C C . TYR A 1 111 ? 11.605 -4.062 3.737 1.00 96.69 111 TYR A C 1
ATOM 790 O O . TYR A 1 111 ? 12.800 -3.878 3.512 1.00 96.69 111 TYR A O 1
ATOM 798 N N . ILE A 1 112 ? 11.047 -3.745 4.913 1.00 96.00 112 ILE A N 1
ATOM 799 C CA . ILE A 1 112 ? 11.796 -3.099 6.004 1.00 96.00 112 ILE A CA 1
ATOM 800 C C . ILE A 1 112 ? 12.916 -4.006 6.521 1.00 96.00 112 ILE A C 1
ATOM 802 O O . ILE A 1 112 ? 14.003 -3.527 6.834 1.00 96.00 112 ILE A O 1
ATOM 806 N N . ASN A 1 113 ? 12.662 -5.311 6.582 1.00 95.06 113 ASN A N 1
ATOM 807 C CA . ASN A 1 113 ? 13.640 -6.308 7.008 1.00 95.06 113 ASN A CA 1
ATOM 808 C C . ASN A 1 113 ? 14.521 -6.820 5.853 1.00 95.06 113 ASN A C 1
ATOM 810 O O . ASN A 1 113 ? 15.400 -7.655 6.072 1.00 95.06 113 ASN A O 1
ATOM 814 N N . GLY A 1 114 ? 14.270 -6.355 4.628 1.00 91.19 114 GLY A N 1
ATOM 815 C CA . GLY A 1 114 ? 14.910 -6.814 3.405 1.00 91.19 114 GLY A CA 1
ATOM 816 C C . GLY A 1 114 ? 16.148 -6.009 3.013 1.00 91.19 114 GLY A C 1
ATOM 817 O O . GLY A 1 114 ? 16.475 -4.966 3.580 1.00 91.19 114 GLY A O 1
ATOM 818 N N . SER A 1 115 ? 16.844 -6.493 1.981 1.00 88.31 115 SER A N 1
ATOM 819 C CA . SER A 1 115 ? 18.080 -5.871 1.482 1.00 88.31 115 SER A CA 1
ATOM 820 C C . SER A 1 115 ? 17.869 -4.523 0.782 1.00 88.31 115 SER A C 1
ATOM 822 O O . SER A 1 115 ? 18.807 -3.734 0.678 1.00 88.31 115 SER A O 1
ATOM 824 N N . SER A 1 116 ? 16.637 -4.237 0.357 1.00 90.69 116 SER A N 1
ATOM 825 C CA . SER A 1 116 ? 16.275 -3.000 -0.337 1.00 90.69 116 SER A CA 1
ATOM 826 C C . SER A 1 116 ? 15.685 -1.926 0.585 1.00 90.69 116 SER A C 1
ATOM 828 O O . SER A 1 116 ? 15.099 -0.957 0.099 1.00 90.69 116 SER A O 1
ATOM 830 N N . TYR A 1 117 ? 15.827 -2.057 1.908 1.00 93.38 117 TYR A N 1
ATOM 831 C CA . TYR A 1 117 ? 15.386 -1.033 2.855 1.00 93.38 117 TYR A CA 1
ATOM 832 C C . TYR A 1 117 ? 15.934 0.362 2.497 1.00 93.38 117 TYR A C 1
ATOM 834 O O . TYR A 1 117 ? 17.065 0.509 2.032 1.00 93.38 117 TYR A O 1
ATOM 842 N N . ALA A 1 118 ? 15.120 1.398 2.722 1.00 92.88 118 ALA A N 1
ATOM 843 C CA . ALA A 1 118 ? 15.417 2.799 2.411 1.00 92.88 118 ALA A CA 1
ATOM 844 C C . ALA A 1 118 ? 15.641 3.139 0.921 1.00 92.88 118 ALA A C 1
ATOM 846 O O . ALA A 1 118 ? 15.944 4.287 0.601 1.00 92.88 118 ALA A O 1
ATOM 847 N N . THR A 1 119 ? 15.440 2.204 -0.008 1.00 94.19 119 THR A N 1
ATOM 848 C CA . THR A 1 119 ? 15.440 2.504 -1.449 1.00 94.19 119 THR A CA 1
ATOM 849 C C . THR A 1 119 ? 14.074 3.041 -1.916 1.00 94.19 119 THR A C 1
ATOM 851 O O . THR A 1 119 ? 13.214 3.368 -1.098 1.00 94.19 119 THR A O 1
ATOM 854 N N . SER A 1 120 ? 13.886 3.246 -3.225 1.00 94.81 120 SER A N 1
ATOM 855 C CA . SER A 1 120 ? 12.596 3.680 -3.785 1.00 94.81 120 SER A CA 1
ATOM 856 C C . SER A 1 120 ? 11.800 2.477 -4.296 1.00 94.81 120 SER A C 1
ATOM 858 O O . SER A 1 120 ? 12.155 1.951 -5.353 1.00 94.81 120 SER A O 1
ATOM 860 N N . PRO A 1 121 ? 10.727 2.037 -3.612 1.00 95.19 121 PRO A N 1
ATOM 861 C CA . PRO A 1 121 ? 9.903 0.947 -4.103 1.00 95.19 121 PRO A CA 1
ATOM 862 C C . PRO A 1 121 ? 8.988 1.383 -5.251 1.00 95.19 121 PRO A C 1
ATOM 864 O O . PRO A 1 121 ? 8.543 2.533 -5.345 1.00 95.19 121 PRO A O 1
ATOM 867 N N . THR A 1 122 ? 8.642 0.411 -6.091 1.00 94.75 122 THR A N 1
ATOM 868 C CA . THR A 1 122 ? 7.531 0.520 -7.039 1.00 94.75 122 THR A CA 1
ATOM 869 C C . THR A 1 122 ? 6.289 -0.182 -6.494 1.00 94.75 122 THR A C 1
ATOM 871 O O . THR A 1 122 ? 6.373 -1.324 -6.067 1.00 94.75 122 THR A O 1
ATOM 874 N N . GLY A 1 123 ? 5.125 0.463 -6.509 1.00 93.12 123 GLY A N 1
ATOM 875 C CA . GLY A 1 123 ? 3.855 -0.150 -6.103 1.00 93.12 123 GLY A CA 1
ATOM 876 C C . GLY A 1 123 ? 2.885 -0.283 -7.271 1.00 93.12 123 GLY A C 1
ATOM 877 O O . GLY A 1 123 ? 2.683 0.679 -8.011 1.00 93.12 123 GLY A O 1
ATOM 878 N N . TYR A 1 124 ? 2.243 -1.441 -7.418 1.00 90.81 124 TYR A N 1
ATOM 879 C CA . TYR A 1 124 ? 1.182 -1.648 -8.407 1.00 90.81 124 TYR A CA 1
ATOM 880 C C . TYR A 1 124 ? -0.136 -2.061 -7.759 1.00 90.81 124 TYR A C 1
ATOM 882 O O . TYR A 1 124 ? -0.146 -2.972 -6.931 1.00 90.81 124 TYR A O 1
ATOM 890 N N . SER A 1 125 ? -1.258 -1.449 -8.162 1.00 90.69 125 SER A N 1
ATOM 891 C CA . SER A 1 125 ? -2.592 -1.777 -7.636 1.00 90.69 125 SER A CA 1
ATOM 892 C C . SER A 1 125 ? -2.587 -1.769 -6.094 1.00 90.69 125 SER A C 1
ATOM 894 O O . SER A 1 125 ? -2.184 -0.777 -5.495 1.00 90.69 125 SER A O 1
ATOM 896 N N . GLY A 1 126 ? -2.956 -2.860 -5.418 1.00 89.12 126 GLY A N 1
ATOM 897 C CA . GLY A 1 126 ? -2.877 -2.966 -3.952 1.00 89.12 126 GLY A CA 1
ATOM 898 C C . GLY A 1 126 ? -1.484 -2.690 -3.358 1.00 89.12 126 GLY A C 1
ATOM 899 O O . GLY A 1 126 ? -1.387 -2.173 -2.250 1.00 89.12 126 GLY A O 1
ATOM 900 N N . GLY A 1 127 ? -0.398 -2.943 -4.096 1.00 93.19 127 GLY A N 1
ATOM 901 C CA . GLY A 1 127 ? 0.973 -2.630 -3.671 1.00 93.19 127 GLY A CA 1
ATOM 902 C C . GLY A 1 127 ? 1.276 -1.134 -3.538 1.00 93.19 127 GLY A C 1
ATOM 903 O O . GLY A 1 127 ? 2.274 -0.751 -2.929 1.00 93.19 127 GLY A O 1
ATOM 904 N N . VAL A 1 128 ? 0.406 -0.268 -4.064 1.00 95.38 128 VAL A N 1
ATOM 905 C CA . VAL A 1 128 ? 0.494 1.186 -3.871 1.00 95.38 128 VAL A CA 1
ATOM 906 C C . VAL A 1 128 ? 0.365 1.563 -2.398 1.00 95.38 128 VAL A C 1
ATOM 908 O O . VAL A 1 128 ? 1.037 2.496 -1.966 1.00 95.38 128 VAL A O 1
ATOM 911 N N . PHE A 1 129 ? -0.438 0.840 -1.612 1.00 96.25 129 PHE A N 1
ATOM 912 C CA . PHE A 1 129 ? -0.593 1.130 -0.185 1.00 96.25 129 PHE A CA 1
ATOM 913 C C . PHE A 1 129 ? 0.719 0.961 0.583 1.00 96.25 129 PHE A C 1
ATOM 915 O O . PHE A 1 129 ? 1.094 1.847 1.346 1.00 96.25 129 PHE A O 1
ATOM 922 N N . ASP A 1 130 ? 1.448 -0.126 0.328 1.00 97.31 130 ASP A N 1
ATOM 923 C CA . ASP A 1 130 ? 2.737 -0.405 0.964 1.00 97.31 130 ASP A CA 1
ATOM 924 C C . ASP A 1 130 ? 3.803 0.627 0.562 1.00 97.31 130 ASP A C 1
ATOM 926 O O . ASP A 1 130 ? 4.488 1.189 1.419 1.00 97.31 130 ASP A O 1
ATOM 930 N N . ALA A 1 131 ? 3.903 0.950 -0.734 1.00 96.19 131 ALA A N 1
ATOM 931 C CA . ALA A 1 131 ? 4.831 1.971 -1.221 1.00 96.19 131 ALA A CA 1
ATOM 932 C C . ALA A 1 131 ? 4.521 3.359 -0.628 1.00 96.19 131 ALA A C 1
ATOM 934 O O . ALA A 1 131 ? 5.424 4.055 -0.159 1.00 96.19 131 ALA A O 1
ATOM 935 N N . ASN A 1 132 ? 3.243 3.749 -0.591 1.00 95.38 132 ASN A N 1
ATOM 936 C CA . ASN A 1 132 ? 2.811 5.004 0.019 1.00 95.38 132 ASN A CA 1
ATOM 937 C C . ASN A 1 132 ? 3.113 5.028 1.518 1.00 95.38 132 ASN A C 1
ATOM 939 O O . ASN A 1 132 ? 3.635 6.029 2.009 1.00 95.38 132 ASN A O 1
ATOM 943 N N . TYR A 1 133 ? 2.831 3.937 2.236 1.00 95.81 133 TYR A N 1
ATOM 944 C CA . TYR A 1 133 ? 3.138 3.825 3.657 1.00 95.81 133 TYR A CA 1
ATOM 945 C C . TYR A 1 133 ? 4.626 4.086 3.899 1.00 95.81 133 TYR A C 1
ATOM 947 O O . TYR A 1 133 ? 4.964 5.028 4.614 1.00 95.81 133 TYR A O 1
ATOM 955 N N . LEU A 1 134 ? 5.508 3.343 3.220 1.00 96.62 134 LEU A N 1
ATOM 956 C CA . LEU A 1 134 ? 6.957 3.451 3.396 1.00 96.62 134 LEU A CA 1
ATOM 957 C C . LEU A 1 134 ? 7.488 4.862 3.141 1.00 96.62 134 LEU A C 1
ATOM 959 O O . LEU A 1 134 ? 8.311 5.352 3.913 1.00 96.62 134 LEU A O 1
ATOM 963 N N . VAL A 1 135 ? 7.013 5.532 2.090 1.00 95.38 135 VAL A N 1
ATOM 964 C CA . VAL A 1 135 ? 7.439 6.907 1.796 1.00 95.38 135 VAL A CA 1
ATOM 965 C C . VAL A 1 135 ? 6.876 7.884 2.828 1.00 95.38 135 VAL A C 1
ATOM 967 O O . VAL A 1 135 ? 7.608 8.726 3.346 1.00 95.38 135 VAL A O 1
ATOM 970 N N . SER A 1 136 ? 5.598 7.752 3.194 1.00 92.56 136 SER A N 1
ATOM 971 C CA . SER A 1 136 ? 4.947 8.649 4.160 1.00 92.56 136 SER A CA 1
ATOM 972 C C . SER A 1 136 ? 5.561 8.579 5.563 1.00 92.56 136 SER A C 1
ATOM 974 O O . SER A 1 136 ? 5.598 9.589 6.272 1.00 92.56 136 SER A O 1
ATOM 976 N N . THR A 1 137 ? 6.086 7.415 5.957 1.00 93.06 137 THR A N 1
ATOM 977 C CA . THR A 1 137 ? 6.738 7.202 7.255 1.00 93.06 137 THR A CA 1
ATOM 978 C C . THR A 1 137 ? 8.251 7.419 7.220 1.00 93.06 137 THR A C 1
ATOM 980 O O . THR A 1 137 ? 8.888 7.358 8.268 1.00 93.06 137 THR A O 1
ATOM 983 N N . GLY A 1 138 ? 8.836 7.695 6.049 1.00 93.81 138 GLY A N 1
ATOM 984 C CA . GLY A 1 138 ? 10.279 7.898 5.887 1.00 93.81 138 GLY A CA 1
ATOM 985 C C . GLY A 1 138 ? 11.115 6.612 5.883 1.00 93.81 138 GLY A C 1
ATOM 986 O O . GLY A 1 138 ? 12.324 6.681 6.076 1.00 93.81 138 GLY A O 1
ATOM 987 N N . ASN A 1 139 ? 10.490 5.453 5.652 1.00 95.06 139 ASN A N 1
ATOM 988 C CA . ASN A 1 139 ? 11.164 4.160 5.468 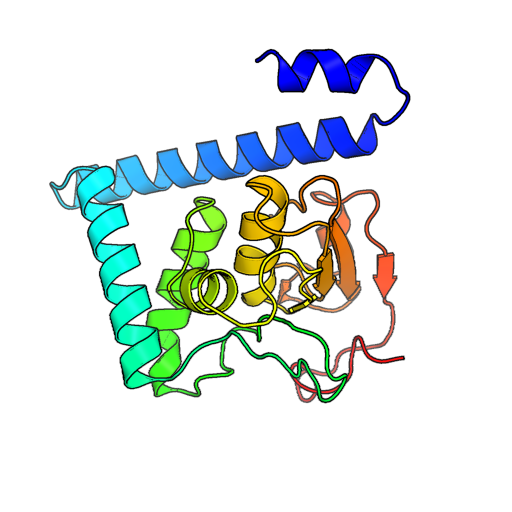1.00 95.06 139 ASN A CA 1
ATOM 989 C C . ASN A 1 139 ? 11.632 3.929 4.013 1.00 95.06 139 ASN A C 1
ATOM 991 O O . ASN A 1 139 ? 12.303 2.937 3.724 1.00 95.06 139 ASN A O 1
ATOM 995 N N . ALA A 1 140 ? 11.278 4.828 3.092 1.00 95.81 140 ALA A N 1
ATOM 996 C CA . ALA A 1 140 ? 11.742 4.869 1.708 1.00 95.81 140 ALA A CA 1
ATOM 997 C C . ALA A 1 140 ? 12.035 6.318 1.291 1.00 95.81 140 ALA A C 1
ATOM 999 O O . ALA A 1 140 ? 11.354 7.246 1.729 1.00 95.81 140 ALA A O 1
ATOM 1000 N N . VAL A 1 141 ? 13.038 6.515 0.430 1.00 92.94 141 VAL A N 1
ATOM 1001 C CA . VAL A 1 141 ? 13.463 7.855 -0.037 1.00 92.94 141 VAL A CA 1
ATOM 1002 C C . VAL A 1 141 ? 12.523 8.476 -1.079 1.00 92.94 141 VAL A C 1
ATOM 1004 O O . VAL A 1 141 ? 12.617 9.667 -1.366 1.00 92.94 141 VAL A O 1
ATOM 1007 N N . GLY A 1 142 ? 11.617 7.681 -1.641 1.00 94.00 142 GLY A N 1
ATOM 1008 C CA . GLY A 1 142 ? 10.645 8.067 -2.661 1.00 94.00 142 GLY A CA 1
ATOM 1009 C C . GLY A 1 142 ? 9.957 6.824 -3.218 1.00 94.00 142 GLY A C 1
ATOM 1010 O O . GLY A 1 142 ? 10.194 5.726 -2.724 1.00 94.00 142 GLY A O 1
ATOM 1011 N N . GLY A 1 143 ? 9.106 6.960 -4.231 1.00 93.25 143 GLY A N 1
ATOM 1012 C CA . GLY A 1 143 ? 8.479 5.791 -4.849 1.00 93.25 143 GLY A CA 1
ATOM 1013 C C . GLY A 1 143 ? 7.748 6.091 -6.147 1.00 93.25 143 GLY A C 1
ATOM 1014 O O . GLY A 1 143 ? 7.358 7.228 -6.417 1.00 93.25 143 GLY A O 1
ATOM 1015 N N . ASN A 1 144 ? 7.535 5.052 -6.948 1.00 93.50 144 ASN A N 1
ATOM 1016 C CA . ASN A 1 144 ? 6.691 5.118 -8.139 1.00 93.50 144 ASN A CA 1
ATOM 1017 C C . ASN A 1 144 ? 5.471 4.236 -7.921 1.00 93.50 144 ASN A C 1
ATOM 1019 O O . ASN A 1 144 ? 5.594 3.110 -7.445 1.00 93.50 144 ASN A O 1
ATOM 1023 N N . THR A 1 145 ? 4.288 4.736 -8.253 1.00 92.62 145 THR A N 1
ATOM 1024 C CA . THR A 1 145 ? 3.059 3.959 -8.100 1.00 92.62 145 THR A CA 1
ATOM 1025 C C . THR A 1 145 ? 2.279 3.913 -9.396 1.00 92.62 145 THR A C 1
ATOM 1027 O O . THR A 1 145 ? 2.219 4.880 -10.151 1.00 92.62 145 THR A O 1
ATOM 1030 N N . PHE A 1 146 ? 1.683 2.763 -9.662 1.00 90.62 146 PHE A N 1
ATOM 1031 C CA . PHE A 1 146 ? 0.971 2.465 -10.891 1.00 90.62 146 PHE A CA 1
ATOM 1032 C C . PHE A 1 146 ? -0.389 1.873 -10.534 1.00 90.62 146 PHE A C 1
ATOM 1034 O O . PHE A 1 146 ? -0.483 1.032 -9.639 1.00 90.62 146 PHE A O 1
ATOM 1041 N N . ALA A 1 147 ? -1.441 2.312 -11.224 1.00 88.19 147 ALA A N 1
ATOM 1042 C CA . ALA A 1 147 ? -2.816 1.904 -10.928 1.00 88.19 147 ALA A CA 1
ATOM 1043 C C . ALA A 1 147 ? -3.215 2.087 -9.444 1.00 88.19 147 ALA A C 1
ATOM 1045 O O . ALA A 1 147 ? -3.701 1.136 -8.830 1.00 88.19 147 ALA A O 1
ATOM 1046 N N . PRO A 1 148 ? -3.008 3.271 -8.830 1.00 90.69 148 PRO A N 1
ATOM 1047 C CA . PRO A 1 148 ? -3.373 3.483 -7.431 1.00 90.69 148 PRO A CA 1
ATOM 1048 C C . PRO A 1 148 ? -4.873 3.237 -7.224 1.00 90.69 148 PRO A C 1
ATOM 1050 O O . PRO A 1 148 ? -5.664 3.844 -7.945 1.00 90.69 148 PRO A O 1
ATOM 1053 N N . PRO A 1 149 ? -5.294 2.393 -6.262 1.00 91.06 149 PRO A N 1
ATOM 1054 C CA . PRO A 1 149 ? -6.707 2.141 -6.013 1.00 91.06 149 PRO A CA 1
ATOM 1055 C C . PRO A 1 149 ? -7.482 3.442 -5.803 1.00 91.06 149 PRO A C 1
ATOM 1057 O O . PRO A 1 149 ? -6.986 4.366 -5.151 1.00 91.06 149 PRO A O 1
ATOM 1060 N N . PHE A 1 150 ? -8.690 3.531 -6.359 1.00 87.25 150 PHE A N 1
ATOM 1061 C CA . PHE A 1 150 ? -9.471 4.766 -6.350 1.00 87.25 150 PHE A CA 1
ATOM 1062 C C . PHE A 1 150 ? -9.633 5.332 -4.931 1.00 87.25 150 PHE A C 1
ATOM 1064 O O . PHE A 1 150 ? -9.841 4.604 -3.959 1.00 87.25 150 PHE A O 1
ATOM 1071 N N . GLY A 1 151 ? -9.517 6.654 -4.806 1.00 86.06 151 GLY A N 1
ATOM 1072 C CA . GLY A 1 151 ? -9.559 7.343 -3.515 1.00 86.06 151 GLY A CA 1
ATOM 1073 C C . GLY A 1 151 ? -8.260 7.277 -2.705 1.00 86.06 151 GLY A C 1
ATOM 1074 O O . GLY A 1 151 ? -8.181 7.948 -1.682 1.00 86.06 151 GLY A O 1
ATOM 1075 N N . THR A 1 152 ? -7.241 6.538 -3.157 1.00 90.00 152 THR A N 1
ATOM 1076 C CA . THR A 1 152 ? -5.909 6.568 -2.539 1.00 90.00 152 THR A CA 1
ATOM 1077 C C . THR A 1 152 ? -5.191 7.857 -2.911 1.00 90.00 152 THR A C 1
ATOM 1079 O O . THR A 1 152 ?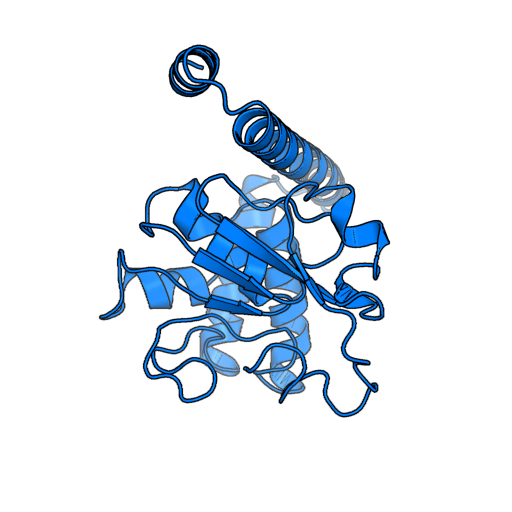 -5.075 8.195 -4.091 1.00 90.00 152 THR A O 1
ATOM 1082 N N . VAL A 1 153 ? -4.663 8.558 -1.916 1.00 90.06 153 VAL A N 1
ATOM 1083 C CA . VAL A 1 153 ? -3.810 9.729 -2.099 1.00 90.06 153 VAL A CA 1
ATOM 1084 C C . VAL A 1 153 ? -2.348 9.282 -2.035 1.00 90.06 153 VAL A C 1
ATOM 1086 O O . VAL A 1 153 ? -1.955 8.498 -1.179 1.00 90.06 153 VAL A O 1
ATOM 1089 N N . ALA A 1 154 ? -1.523 9.735 -2.973 1.00 91.31 154 ALA A N 1
ATOM 1090 C CA . ALA A 1 154 ? -0.086 9.490 -2.955 1.00 91.31 154 ALA A CA 1
ATOM 1091 C C . ALA A 1 154 ? 0.601 10.548 -2.074 1.00 91.31 154 ALA A C 1
ATOM 1093 O O . ALA A 1 154 ? 0.338 11.743 -2.255 1.00 91.31 154 ALA A O 1
ATOM 1094 N N . PRO A 1 155 ? 1.467 10.169 -1.118 1.00 90.81 155 PRO A N 1
ATOM 1095 C CA . PRO A 1 155 ? 2.211 11.128 -0.308 1.00 90.81 155 PRO A CA 1
ATOM 1096 C C . PRO A 1 155 ? 3.233 11.907 -1.143 1.00 90.81 155 PRO A C 1
ATOM 1098 O O . PRO A 1 155 ? 3.530 11.572 -2.294 1.00 90.81 155 PRO A O 1
ATOM 1101 N N . GLY A 1 156 ? 3.769 12.985 -0.564 1.00 89.00 156 GLY A N 1
ATOM 1102 C CA . GLY A 1 156 ? 4.910 13.687 -1.154 1.00 89.00 156 GLY A CA 1
ATOM 1103 C C . GLY A 1 156 ? 6.089 12.727 -1.353 1.00 89.00 156 GLY A C 1
ATOM 1104 O O . GLY A 1 156 ? 6.331 11.874 -0.506 1.00 89.00 156 GLY A O 1
ATOM 1105 N N . GLY A 1 157 ? 6.792 12.839 -2.483 1.00 87.88 157 GLY A N 1
ATOM 1106 C CA . GLY A 1 157 ? 7.873 11.913 -2.856 1.00 87.88 157 GLY A CA 1
ATOM 1107 C C . GLY A 1 157 ? 7.417 10.643 -3.586 1.00 87.88 157 GLY A C 1
ATOM 1108 O O . GLY A 1 157 ? 8.266 9.868 -4.023 1.00 87.88 157 GLY A O 1
ATOM 1109 N N . VAL A 1 158 ? 6.104 10.441 -3.771 1.00 92.88 158 VAL A N 1
ATOM 1110 C CA . VAL A 1 158 ? 5.555 9.379 -4.627 1.00 92.88 158 VAL A CA 1
ATOM 1111 C C . VAL A 1 158 ? 5.046 9.943 -5.952 1.00 92.88 158 VAL A C 1
ATOM 1113 O O . VAL A 1 158 ? 4.256 10.895 -5.981 1.00 92.88 158 VAL A O 1
ATOM 1116 N N . ASN A 1 159 ? 5.438 9.294 -7.049 1.00 92.75 159 ASN A N 1
ATOM 1117 C CA . ASN A 1 159 ? 4.991 9.594 -8.407 1.00 92.75 159 ASN A CA 1
ATOM 1118 C C . ASN A 1 159 ? 3.910 8.592 -8.857 1.00 92.75 159 ASN A C 1
ATOM 1120 O O . ASN A 1 159 ? 4.248 7.501 -9.324 1.00 92.75 159 ASN A O 1
ATOM 1124 N N . PRO A 1 160 ? 2.613 8.926 -8.713 1.00 91.56 160 PRO A N 1
ATOM 1125 C CA . PRO A 1 160 ? 1.531 8.076 -9.185 1.00 91.56 160 PRO A CA 1
ATOM 1126 C C . PRO A 1 160 ? 1.315 8.202 -10.694 1.00 91.56 160 PRO A C 1
ATOM 1128 O O . PRO A 1 160 ? 1.307 9.299 -11.257 1.00 91.56 160 PRO A O 1
ATOM 1131 N N . THR A 1 161 ? 1.045 7.062 -11.319 1.00 91.25 161 THR A N 1
ATOM 1132 C CA . THR A 1 161 ? 0.625 6.927 -12.711 1.00 91.25 161 THR A CA 1
ATOM 1133 C C . THR A 1 161 ? -0.746 6.262 -12.768 1.00 91.25 161 THR A C 1
ATOM 1135 O O . THR A 1 161 ? -0.956 5.173 -12.230 1.00 91.25 161 THR A O 1
ATOM 1138 N N . ILE A 1 162 ? -1.681 6.921 -13.445 1.00 87.50 162 ILE A N 1
ATOM 113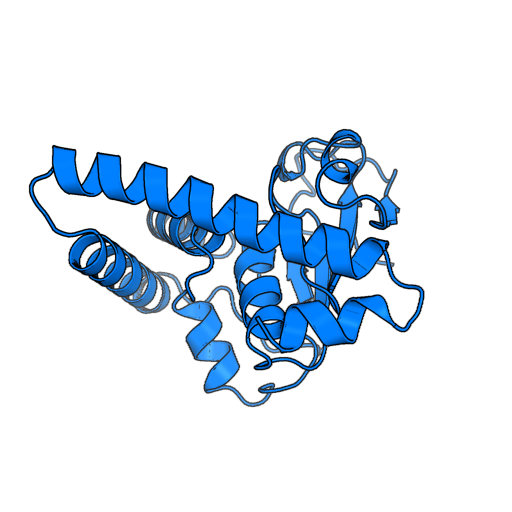9 C CA . ILE A 1 162 ? -3.094 6.556 -13.528 1.00 87.50 162 ILE A CA 1
ATOM 1140 C C . ILE A 1 162 ? -3.410 6.123 -14.951 1.00 87.50 162 ILE A C 1
ATOM 1142 O O . ILE A 1 162 ? -3.231 6.886 -15.896 1.00 87.50 162 ILE A O 1
ATOM 1146 N N . GLY A 1 163 ? -3.900 4.902 -15.114 1.00 85.50 163 GLY A N 1
ATOM 1147 C CA . GLY A 1 163 ? -4.450 4.429 -16.379 1.00 85.50 163 GLY A CA 1
ATOM 1148 C C . GLY A 1 163 ? -5.800 5.084 -16.667 1.00 85.50 163 GLY A C 1
ATOM 1149 O O . GLY A 1 163 ? -6.727 4.949 -15.879 1.00 85.50 163 GLY A O 1
ATOM 1150 N N . ALA A 1 164 ? -5.947 5.743 -17.817 1.00 83.12 164 ALA A N 1
ATOM 1151 C CA . ALA A 1 164 ? -7.169 6.462 -18.193 1.00 83.12 164 ALA A CA 1
ATOM 1152 C C . ALA A 1 164 ? -8.422 5.563 -18.268 1.00 83.12 164 ALA A C 1
ATOM 1154 O O . ALA A 1 164 ? -9.539 6.046 -18.077 1.00 83.12 164 ALA A O 1
ATOM 1155 N N . TYR A 1 165 ? -8.229 4.265 -18.519 1.00 81.06 165 TYR A N 1
ATOM 1156 C CA . TYR A 1 165 ? -9.283 3.256 -18.689 1.00 81.06 165 TYR A CA 1
ATOM 1157 C C . TYR A 1 165 ? -9.285 2.181 -17.593 1.00 81.06 165 TYR A C 1
ATOM 1159 O O . TYR A 1 165 ? -9.953 1.158 -17.724 1.00 81.06 165 TYR A O 1
ATOM 1167 N N . ASP A 1 166 ? -8.503 2.373 -16.535 1.00 78.19 166 ASP A N 1
ATOM 1168 C CA . ASP A 1 166 ? -8.291 1.369 -15.499 1.00 78.19 166 ASP A CA 1
ATOM 1169 C C . ASP A 1 166 ? -9.297 1.552 -14.353 1.00 78.19 166 ASP A C 1
ATOM 1171 O O . ASP A 1 166 ? -9.290 2.546 -13.630 1.00 78.19 166 ASP A O 1
ATOM 1175 N N . LEU A 1 167 ? -10.186 0.572 -14.179 1.00 82.19 167 LEU A N 1
ATOM 1176 C CA . LEU A 1 167 ? -11.238 0.620 -13.163 1.00 82.19 167 LEU A CA 1
ATOM 1177 C C . LEU A 1 167 ? -10.697 0.569 -11.729 1.00 82.19 167 LEU A C 1
ATOM 1179 O O . LEU A 1 167 ? -11.372 1.067 -10.831 1.00 82.19 167 LEU A O 1
ATOM 1183 N N . VAL A 1 168 ? -9.496 0.020 -11.502 1.00 82.56 168 VAL A N 1
ATOM 1184 C CA . VAL A 1 168 ? -8.880 -0.033 -10.164 1.00 82.56 168 VAL A CA 1
ATOM 1185 C C . VAL A 1 168 ? -8.649 1.380 -9.643 1.00 82.56 168 VAL A C 1
ATOM 1187 O O . VAL A 1 168 ? -8.946 1.669 -8.486 1.00 82.56 168 VAL A O 1
ATOM 1190 N N . ASN A 1 169 ? -8.173 2.271 -10.513 1.00 81.69 169 ASN A N 1
ATOM 1191 C CA . ASN A 1 169 ? -7.876 3.659 -10.171 1.00 81.69 169 ASN A CA 1
ATOM 1192 C C . ASN A 1 169 ? -9.015 4.641 -10.503 1.00 81.69 169 ASN A C 1
ATOM 1194 O O . ASN A 1 169 ? -8.871 5.838 -10.265 1.00 81.69 169 ASN A O 1
ATOM 1198 N N . GLY A 1 170 ? -10.155 4.150 -11.006 1.00 82.50 170 GLY A N 1
ATOM 1199 C CA . GLY A 1 170 ? -11.303 4.974 -11.405 1.00 82.50 170 GLY A CA 1
ATOM 1200 C C . GLY A 1 170 ? -11.134 5.687 -12.753 1.00 82.50 170 GLY A C 1
ATOM 1201 O O . GLY A 1 170 ? -11.855 6.647 -13.041 1.00 82.50 170 GLY A O 1
ATOM 1202 N N . GLY A 1 171 ? -10.188 5.241 -13.579 1.00 84.75 171 GLY A N 1
ATOM 1203 C CA . GLY A 1 171 ? -9.858 5.829 -14.868 1.00 84.75 171 GLY A CA 1
ATOM 1204 C C . GLY A 1 171 ? -9.318 7.250 -14.731 1.00 84.75 171 GLY A C 1
ATOM 1205 O O . GLY A 1 171 ? -8.647 7.611 -13.765 1.00 84.75 171 GLY A O 1
ATOM 1206 N N . VAL A 1 172 ? -9.680 8.116 -15.679 1.00 84.06 172 VAL A N 1
ATOM 1207 C CA . VAL A 1 172 ? -9.309 9.543 -15.647 1.00 84.06 172 VAL A CA 1
ATOM 1208 C C . VAL A 1 172 ? -9.725 10.265 -14.359 1.00 84.06 172 VAL A C 1
ATOM 1210 O O . VAL A 1 172 ? -9.105 11.262 -14.009 1.00 84.06 172 VAL A O 1
ATOM 1213 N N . LEU A 1 173 ? -10.733 9.775 -13.627 1.00 86.19 173 LEU A N 1
ATOM 1214 C CA . LEU A 1 173 ? -11.167 10.377 -12.360 1.00 86.19 173 LEU A CA 1
ATOM 1215 C C . LEU A 1 173 ? -10.221 10.068 -11.192 1.00 86.19 173 LEU A C 1
ATOM 1217 O O . LEU A 1 173 ? -10.286 10.747 -10.167 1.00 86.19 173 LEU A O 1
ATOM 1221 N N . GLY A 1 174 ? -9.298 9.114 -11.339 1.00 82.38 174 GLY A N 1
ATOM 1222 C CA . GLY A 1 174 ? -8.269 8.830 -10.337 1.00 82.38 174 GLY A CA 1
ATOM 1223 C C . GLY A 1 174 ? -7.344 10.016 -10.049 1.00 82.38 174 GLY A C 1
ATOM 1224 O O . GLY A 1 174 ? -6.669 10.042 -9.019 1.00 82.38 174 GLY A O 1
ATOM 1225 N N . VAL A 1 175 ? -7.294 11.013 -10.945 1.00 86.75 175 VAL A N 1
ATOM 1226 C CA . VAL A 1 175 ? -6.476 12.226 -10.769 1.00 86.75 175 VAL A CA 1
ATOM 1227 C C . VAL A 1 175 ? -7.057 13.172 -9.723 1.00 86.75 175 VAL A C 1
ATOM 1229 O O . VAL A 1 175 ? -6.341 14.032 -9.231 1.00 86.75 175 VAL A O 1
ATOM 1232 N N . ILE A 1 176 ? -8.333 13.025 -9.351 1.00 85.94 176 ILE A N 1
ATOM 1233 C CA . ILE A 1 176 ? -8.977 13.876 -8.340 1.00 85.94 176 ILE A CA 1
ATOM 1234 C C . ILE A 1 176 ? -8.200 13.838 -7.009 1.00 85.94 176 ILE A C 1
ATOM 1236 O O . ILE A 1 176 ? -7.818 14.904 -6.525 1.00 85.94 176 ILE A O 1
ATOM 1240 N N . PRO A 1 177 ? -7.901 12.659 -6.424 1.00 85.44 177 PRO A N 1
ATOM 1241 C CA . PRO A 1 177 ? -7.035 12.577 -5.247 1.00 85.44 177 PRO A CA 1
ATOM 1242 C C . PRO A 1 177 ? -5.550 12.845 -5.552 1.00 85.44 177 PRO A C 1
ATOM 1244 O O . PRO A 1 177 ? -4.792 13.167 -4.641 1.00 85.44 177 PRO A O 1
ATOM 1247 N N . ASN A 1 178 ? -5.119 12.731 -6.814 1.00 85.88 178 ASN A N 1
ATOM 1248 C CA . ASN A 1 178 ? -3.718 12.845 -7.232 1.00 85.88 178 ASN A CA 1
ATOM 1249 C C . ASN A 1 178 ? -3.557 13.806 -8.425 1.00 85.88 178 ASN A C 1
ATOM 1251 O O . ASN A 1 178 ? -3.264 13.364 -9.537 1.00 85.88 178 ASN A O 1
ATOM 1255 N N . PRO A 1 179 ? -3.713 15.127 -8.225 1.00 83.56 179 PRO A N 1
ATOM 1256 C CA . PRO A 1 179 ? -3.842 16.086 -9.329 1.00 83.56 179 PRO A CA 1
ATOM 1257 C C . PRO A 1 179 ? -2.581 16.234 -10.188 1.00 83.56 179 PRO A C 1
ATOM 1259 O O . PRO A 1 179 ? -2.654 16.695 -11.320 1.00 83.56 179 PRO A O 1
ATOM 1262 N N . THR A 1 180 ? -1.420 15.839 -9.663 1.00 84.75 180 THR A N 1
ATOM 1263 C CA . THR A 1 180 ? -0.137 15.857 -10.387 1.00 84.75 180 THR A CA 1
ATOM 1264 C C . THR A 1 180 ? 0.293 14.469 -10.878 1.00 84.75 180 THR A C 1
ATOM 1266 O O . THR A 1 180 ? 1.463 14.258 -11.177 1.00 84.75 180 THR A O 1
ATOM 1269 N N . ALA A 1 181 ? -0.619 13.493 -10.901 1.00 86.62 181 ALA A N 1
ATOM 1270 C CA . ALA A 1 181 ? -0.344 12.165 -11.437 1.00 86.62 181 ALA A CA 1
ATOM 1271 C C . ALA A 1 181 ? -0.124 12.192 -12.954 1.00 86.62 181 ALA A C 1
ATOM 1273 O O . ALA A 1 181 ? -0.742 12.975 -13.678 1.00 86.62 181 ALA A O 1
ATOM 1274 N N . ILE A 1 182 ? 0.706 11.274 -13.440 1.00 88.50 182 ILE A N 1
ATOM 1275 C CA . ILE A 1 182 ? 0.847 11.024 -14.875 1.00 88.50 182 ILE A CA 1
ATOM 1276 C C . ILE A 1 182 ? -0.372 10.222 -15.337 1.00 88.50 182 ILE A C 1
ATOM 1278 O O . ILE A 1 182 ? -0.688 9.190 -14.748 1.00 88.50 182 ILE A O 1
ATOM 1282 N N . ILE A 1 183 ? -1.045 10.664 -16.400 1.00 86.62 183 ILE A N 1
ATOM 1283 C CA . ILE A 1 183 ? -2.146 9.906 -17.008 1.00 86.62 183 ILE A CA 1
ATOM 1284 C C . ILE A 1 183 ? -1.599 9.080 -18.172 1.00 86.62 183 ILE A C 1
ATOM 1286 O O . ILE A 1 183 ? -1.046 9.623 -19.128 1.00 86.62 183 ILE A O 1
ATOM 1290 N N . ASN A 1 184 ? -1.791 7.768 -18.109 1.00 83.00 184 ASN A N 1
ATOM 1291 C CA . ASN A 1 184 ? -1.436 6.832 -19.162 1.00 83.00 184 ASN A CA 1
ATOM 1292 C C . ASN A 1 184 ? -2.685 6.437 -19.963 1.00 83.00 184 ASN A C 1
ATOM 1294 O O . ASN A 1 184 ? -3.615 5.830 -19.433 1.00 83.00 184 ASN A O 1
ATOM 1298 N N . TYR A 1 185 ? -2.699 6.775 -21.253 1.00 80.94 185 TYR A N 1
ATOM 1299 C CA . TYR A 1 185 ? -3.812 6.496 -22.168 1.00 80.94 185 TYR A CA 1
ATOM 1300 C C . TYR A 1 185 ? -3.675 5.167 -22.921 1.00 80.94 185 TYR A C 1
ATOM 1302 O O . TYR A 1 185 ? -4.517 4.866 -23.769 1.00 80.94 185 TYR A O 1
ATOM 1310 N N . LYS A 1 186 ? -2.640 4.360 -22.646 1.00 72.44 186 LYS A N 1
ATOM 1311 C CA . LYS A 1 186 ? -2.539 3.015 -23.223 1.00 72.44 186 LYS A CA 1
ATOM 1312 C C . LYS A 1 186 ? -3.761 2.189 -22.767 1.00 72.44 186 LYS A C 1
ATOM 1314 O O . LYS A 1 186 ? -4.028 2.126 -21.565 1.00 72.44 186 LYS A O 1
ATOM 1319 N N . PRO A 1 187 ? -4.537 1.588 -23.691 1.00 56.78 187 PRO A N 1
ATOM 1320 C CA . PRO A 1 187 ? -5.716 0.813 -23.328 1.00 56.78 187 PRO A CA 1
ATOM 1321 C C . PRO A 1 187 ? -5.305 -0.451 -22.569 1.00 56.78 187 PRO A C 1
ATOM 1323 O O . PRO A 1 187 ? -4.692 -1.357 -23.130 1.00 56.78 187 PRO A O 1
ATOM 1326 N N . CYS A 1 188 ? -5.671 -0.515 -21.291 1.00 54.78 188 CYS A N 1
ATOM 1327 C CA . CYS A 1 188 ? -5.581 -1.728 -20.490 1.00 54.78 188 CYS A CA 1
ATOM 1328 C C . CYS A 1 188 ? -6.778 -2.615 -20.820 1.00 54.78 188 CYS A C 1
ATOM 1330 O O . CYS A 1 188 ? -7.879 -2.398 -20.319 1.00 54.78 188 CYS A O 1
ATOM 1332 N N . THR A 1 189 ? -6.607 -3.596 -21.703 1.00 42.62 189 THR A N 1
ATOM 1333 C CA . THR A 1 189 ? -7.626 -4.640 -21.852 1.00 42.62 189 THR A CA 1
ATOM 1334 C C . THR A 1 189 ? -7.610 -5.523 -20.605 1.00 42.62 189 THR A C 1
ATOM 1336 O O . THR A 1 189 ? -6.563 -5.732 -19.990 1.00 42.62 189 THR A O 1
ATOM 1339 N N . ALA A 1 190 ? -8.771 -6.062 -20.226 1.00 40.12 190 ALA A N 1
ATOM 1340 C CA . ALA A 1 190 ? -8.958 -6.806 -18.976 1.00 40.12 190 ALA A CA 1
ATOM 1341 C C . ALA A 1 190 ? -8.081 -8.070 -18.818 1.00 40.12 190 ALA A C 1
ATOM 1343 O O . ALA A 1 190 ? -8.075 -8.697 -17.765 1.00 40.12 190 ALA A O 1
ATOM 1344 N N . VAL A 1 191 ? -7.331 -8.441 -19.856 1.00 36.72 191 VAL A N 1
ATOM 1345 C CA . VAL A 1 191 ? -6.426 -9.596 -19.885 1.00 36.72 191 VAL A CA 1
ATOM 1346 C C . VAL A 1 191 ? -4.973 -9.195 -19.557 1.00 36.72 191 VAL A C 1
ATOM 1348 O O . VAL A 1 191 ? -4.162 -10.053 -19.237 1.00 36.72 191 VAL A O 1
ATOM 1351 N N . HIS A 1 192 ? -4.647 -7.895 -19.551 1.00 39.72 192 HIS A N 1
ATOM 1352 C CA . HIS A 1 192 ? -3.303 -7.360 -19.273 1.00 39.72 192 HIS A CA 1
ATOM 1353 C C . HIS A 1 192 ? -3.223 -6.527 -17.982 1.00 39.72 192 HIS A C 1
ATOM 1355 O O . HIS A 1 192 ? -2.289 -5.744 -17.805 1.00 39.72 192 HIS A O 1
ATOM 1361 N N . PHE A 1 193 ? -4.160 -6.734 -17.048 1.00 43.47 193 PHE A N 1
ATOM 1362 C CA . PHE A 1 193 ? -4.127 -6.142 -15.701 1.00 43.47 193 PHE A CA 1
ATOM 1363 C C . PHE A 1 193 ? -2.880 -6.518 -14.882 1.00 43.47 193 PHE A C 1
ATOM 1365 O O . PHE A 1 193 ? -2.688 -5.944 -13.820 1.00 43.47 193 PHE A O 1
ATOM 1372 N N . PHE A 1 194 ? -2.038 -7.453 -15.328 1.00 42.38 194 PHE A N 1
ATOM 1373 C CA . PHE A 1 194 ? -0.852 -7.887 -14.581 1.00 42.38 194 PHE A CA 1
ATOM 1374 C C . PHE A 1 194 ? 0.484 -7.606 -15.295 1.00 42.38 194 PHE A C 1
ATOM 1376 O O . PHE A 1 194 ? 1.481 -7.408 -14.609 1.00 42.38 194 PHE A O 1
ATOM 1383 N N . ASP A 1 195 ? 0.504 -7.464 -16.630 1.00 41.09 195 ASP A N 1
ATOM 1384 C CA . ASP A 1 195 ? 1.743 -7.683 -17.403 1.00 41.09 195 ASP A CA 1
ATOM 1385 C C . ASP A 1 195 ? 2.209 -6.560 -18.350 1.00 41.09 195 ASP A C 1
ATOM 1387 O O . ASP A 1 195 ? 3.213 -6.751 -19.032 1.00 41.09 195 ASP A O 1
ATOM 1391 N N . GLY A 1 196 ? 1.566 -5.386 -18.460 1.00 43.06 196 GLY A N 1
ATOM 1392 C CA . GLY A 1 196 ? 2.092 -4.452 -19.480 1.00 43.06 196 GLY A CA 1
ATOM 1393 C C . GLY A 1 196 ? 1.536 -3.049 -19.650 1.00 43.06 196 GLY A C 1
ATOM 1394 O O . GLY A 1 196 ? 1.991 -2.345 -20.549 1.00 43.06 196 GLY A O 1
ATOM 1395 N N . CYS A 1 197 ? 0.599 -2.577 -18.829 1.00 50.09 197 CYS A N 1
ATOM 1396 C CA . CYS A 1 197 ? 0.077 -1.217 -19.025 1.00 50.09 197 CYS A CA 1
ATOM 1397 C C . CYS A 1 197 ? 1.088 -0.108 -18.705 1.00 50.09 197 CYS A C 1
ATOM 1399 O O . CYS A 1 197 ? 1.011 0.979 -19.277 1.00 50.09 197 CYS A O 1
ATOM 1401 N N . TYR A 1 198 ? 2.021 -0.380 -17.794 1.00 51.69 198 TYR A N 1
ATOM 1402 C CA . TYR A 1 198 ? 2.890 0.625 -17.182 1.00 51.69 198 TYR A CA 1
ATOM 1403 C C . TYR A 1 198 ? 4.387 0.412 -17.474 1.00 51.69 198 TYR A C 1
ATOM 1405 O O . TYR A 1 198 ? 5.217 1.150 -16.953 1.00 51.69 198 TYR A O 1
ATOM 1413 N N . GLY A 1 199 ? 4.725 -0.553 -18.338 1.00 43.00 199 GLY A N 1
ATOM 1414 C CA . GLY A 1 199 ? 6.074 -0.727 -18.876 1.00 43.00 199 GLY A CA 1
ATOM 1415 C C . GLY A 1 199 ? 6.359 0.259 -20.014 1.00 43.00 199 GLY A C 1
ATOM 1416 O O . GLY A 1 199 ? 5.489 0.516 -20.861 1.00 43.00 199 GLY A O 1
ATOM 1417 N N . ASN A 1 200 ? 7.568 0.825 -20.004 1.00 34.38 200 ASN A N 1
ATOM 1418 C CA . ASN A 1 200 ? 8.154 1.483 -21.175 1.00 34.38 200 ASN A CA 1
ATOM 1419 C C . ASN A 1 200 ? 8.400 0.459 -22.281 1.00 34.38 200 ASN A C 1
ATOM 1421 O O . ASN A 1 200 ? 8.973 -0.604 -21.959 1.00 34.38 200 ASN A O 1
#

Sequence (200 aa):
MEKVVNSVTTGDVGSLLRTVGNVAQTIVAQKIEEKIADKIGISPTLLNAGLTGLSIIGNEVAGSRYTDNFQGTGQPGFNGVGNRGPIGAPFDAVDIVLGYQGLPTASTGDYINGSSYATSPTGYSGGVFDANYLVSTGNAVGGNTFAPPFGTVAPGGVNPTIGAYDLVNGGVLGVIPNPTAIINYKPCTAVHFFDGCYGN

pLDDT: mean 83.13, std 16.26, range [30.78, 97.31]